Protein AF-A0A366MS11-F1 (afdb_monomer_lite)

pLDDT: mean 76.61, std 17.29, range [34.5, 97.06]

Secondary structure (DSSP, 8-state):
---HHHHHHHHHHHHHHHHHHHHT---S----PPPPS-TTTHHHHHHHSS--TTSSHHHHHHHHHHHHHHHTT------HHHHHHHHHHTHHHHHH-TT-HHHHHHHHHHHHHHHHHHT-TTS-TT-HHHHHHHHHHHHHHHHHHHHHHHHHHHHHHHHHHHHHHHHHHHHHHHHHHHHHHHHHHHHHHHHHHHHHHHHHHHHHHHHHHHHHHHHHHHHHHTTTTTS-HHHHHHHHHHHHHHHHHHHHHHHHHHHHHHHS-----TTHHHHHHHHHHHHHHT-HHHHHHHHHHHHHHHHHHHHHHHHHHHHHHHHHHHHHHHHHHHHHHHHHHHHHHHHS--

Organism: NCBI:txid2011099

Foldseek 3Di:
DDDPVVVLVVLLVLVLVLLVLLLPPDDDDDPDDPQDPPPPPGLVVVLVPDDDLPDCVVSLVVSVVSLCVNFPPDPDADDLVSLLVSVVVCLVVCVVPVRSVSLNSSLSSLVSSLVVVVPDPVADPPRRSNVRSVVVSVSSVVSSVVSVVVVVVVVVVVVVVVVVVVVVVVVVVVVVVVVVVVVVVVVVVVVVVLVVVVVVVVVCVVVCCVVVVVVLVVVLVVCVVPDDPLVSLLVVLVVVLVVVVVVVVVVVVVCCVSPVPDDDDPVVVVVCVVVVVVCVVVDPSVVVNVVSVVVNVVSVVVVVVVVVVVVVVVVVVVVVVVVVVVVVVVVVVVVVVVVVPD

Sequence (342 aa):
MNSPQSNYNELNKKLDEFLTSIANIQEKSISLEPISDNLTKDLRSDISNHVEPTDNIAKYQEAIGKLEEIYKGTNYRHSYSTITKYIISHREKCIFDKDQKILHIIAFNIENIFATIDKQDIYKDEDEFKNKVFKLKDHINLEILRIRDIFDAENKTKAELEETKLELNNLKKESKQLNDNIEKSENQLKNMQKEYITILGIFAAIVFSFVAGLTFSTSVLSNIDKSSIYRLVLIMCLIGLFITNILHYLYSFVREIHFGISNKDKNVCVNIWENTKDKFCNSYIFKFNIFVACIIVSTFLCWVFFENNKNDLRSNTKEINSNNKLELYATEPLNILRSEVK

Structure (mmCIF, N/CA/C/O backbone):
data_AF-A0A366MS11-F1
#
_entry.id   AF-A0A366MS11-F1
#
loop_
_atom_site.group_PDB
_atom_site.id
_a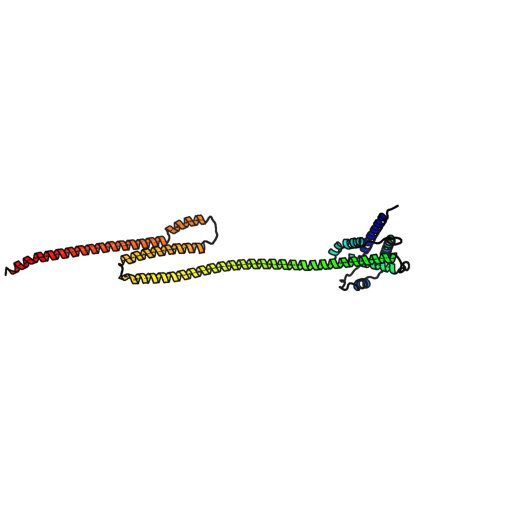tom_site.type_symbol
_atom_site.label_atom_id
_atom_site.label_alt_id
_atom_site.label_comp_id
_atom_site.label_asym_id
_atom_site.label_entity_id
_atom_site.label_seq_id
_atom_site.pdbx_PDB_ins_code
_atom_site.Cartn_x
_atom_site.Cartn_y
_atom_site.Cartn_z
_atom_site.occupancy
_atom_site.B_iso_or_equiv
_atom_site.auth_seq_id
_atom_site.auth_comp_id
_atom_site.auth_asym_id
_atom_site.auth_atom_id
_atom_site.pdbx_PDB_model_num
ATOM 1 N N . MET A 1 1 ? -45.575 22.323 52.630 1.00 37.72 1 MET A N 1
ATOM 2 C CA . MET A 1 1 ? -46.016 21.273 51.686 1.00 37.72 1 MET A CA 1
ATOM 3 C C . MET A 1 1 ? -44.907 21.092 50.664 1.00 37.72 1 MET A C 1
ATOM 5 O O . MET A 1 1 ? -44.753 21.952 49.808 1.00 37.72 1 MET A O 1
ATOM 9 N N . ASN A 1 2 ? -44.080 20.053 50.803 1.00 45.53 2 ASN A N 1
ATOM 10 C CA . ASN A 1 2 ? -43.046 19.758 49.808 1.00 45.53 2 ASN A CA 1
ATOM 11 C C . ASN A 1 2 ? -43.726 19.258 48.529 1.00 45.53 2 ASN A C 1
ATOM 13 O O . ASN A 1 2 ? -44.642 18.439 48.604 1.00 45.53 2 ASN A O 1
ATOM 17 N N . SER A 1 3 ? -43.323 19.784 47.370 1.00 49.28 3 SER A N 1
ATOM 18 C CA . SER A 1 3 ? -43.911 19.367 46.095 1.00 49.28 3 SER A CA 1
ATOM 19 C C . SER A 1 3 ? -43.608 17.877 45.837 1.00 49.28 3 SER A C 1
ATOM 21 O O . SER A 1 3 ? -42.528 17.408 46.212 1.00 49.28 3 SER A O 1
ATOM 23 N N . PRO A 1 4 ? -44.509 17.127 45.174 1.00 60.41 4 PRO A N 1
ATOM 24 C CA . PRO A 1 4 ? -44.299 15.711 44.842 1.00 60.41 4 PRO A CA 1
ATOM 25 C C . PRO A 1 4 ? -42.974 15.438 44.106 1.00 60.41 4 PRO A C 1
ATOM 27 O O . PRO A 1 4 ? -42.370 14.380 44.275 1.00 60.41 4 PRO A O 1
ATOM 30 N N . GLN A 1 5 ? -42.486 16.423 43.343 1.00 60.78 5 GLN A N 1
ATOM 31 C CA . GLN A 1 5 ? -41.231 16.361 42.592 1.00 60.78 5 GLN A CA 1
ATOM 32 C C . GLN A 1 5 ? -39.989 16.357 43.503 1.00 60.78 5 GLN A C 1
ATOM 34 O O . GLN A 1 5 ? -38.989 15.719 43.183 1.00 60.78 5 GLN A O 1
ATOM 39 N N . SER A 1 6 ? -40.050 17.048 44.650 1.00 62.94 6 SER A N 1
ATOM 40 C CA . SER A 1 6 ? -38.946 17.123 45.620 1.00 62.94 6 SER A CA 1
ATOM 41 C C . SER A 1 6 ? -38.668 15.765 46.266 1.00 62.94 6 SER A C 1
ATOM 43 O O . SER A 1 6 ? -37.512 15.404 46.450 1.00 62.94 6 SER A O 1
ATOM 45 N N . ASN A 1 7 ? -39.724 15.003 46.561 1.00 77.56 7 ASN A N 1
ATOM 46 C CA . ASN A 1 7 ? -39.625 13.685 47.192 1.00 77.56 7 ASN A CA 1
ATOM 47 C C . ASN A 1 7 ? -39.053 12.634 46.215 1.00 77.56 7 ASN A C 1
ATOM 49 O O . ASN A 1 7 ? -38.200 11.828 46.570 1.00 77.56 7 ASN A O 1
ATOM 53 N N . TYR A 1 8 ? -39.435 12.701 44.934 1.00 83.38 8 TYR A N 1
ATOM 54 C CA . TYR A 1 8 ? -38.906 11.796 43.903 1.00 83.38 8 TYR A CA 1
ATOM 55 C C . TYR A 1 8 ? -37.401 11.977 43.646 1.00 83.38 8 TYR A C 1
ATOM 57 O O . TYR A 1 8 ? -36.689 10.999 43.425 1.00 83.38 8 TYR A O 1
ATOM 65 N N . ASN A 1 9 ? -36.901 13.215 43.685 1.00 84.88 9 ASN A N 1
ATOM 66 C CA . ASN A 1 9 ? -35.471 13.492 43.524 1.00 84.88 9 ASN A CA 1
ATOM 67 C C . ASN A 1 9 ? -34.640 12.956 44.697 1.00 84.88 9 ASN A C 1
ATOM 69 O O . ASN A 1 9 ? -33.550 12.431 44.482 1.00 84.88 9 ASN A O 1
ATOM 73 N N . GLU A 1 10 ? -35.166 13.049 45.916 1.00 88.69 10 GLU A N 1
ATOM 74 C CA . GLU A 1 10 ? -34.528 12.495 47.110 1.00 88.69 10 GLU A CA 1
ATOM 75 C C . GLU A 1 10 ? -34.451 10.962 47.049 1.00 88.69 10 GLU A C 1
ATOM 77 O O . GLU A 1 10 ? -33.388 10.386 47.270 1.00 88.69 10 GLU A O 1
ATOM 82 N N . LEU A 1 11 ? -35.532 10.300 46.629 1.00 90.75 11 LEU A N 1
ATOM 83 C CA . LEU A 1 11 ? -35.563 8.846 46.435 1.00 90.75 11 LEU A CA 1
ATOM 84 C C . LEU A 1 11 ? -34.627 8.376 45.309 1.00 90.75 11 LEU A C 1
ATOM 86 O O . LEU A 1 11 ? -33.961 7.354 45.454 1.00 90.75 11 LEU A O 1
ATOM 90 N N . ASN A 1 12 ? -34.501 9.142 44.219 1.00 88.44 12 ASN A N 1
ATOM 91 C CA . ASN A 1 12 ? -33.508 8.870 43.171 1.00 88.44 12 ASN A CA 1
ATOM 92 C C . ASN A 1 12 ? -32.069 8.960 43.700 1.00 88.44 12 ASN A C 1
ATOM 94 O O . ASN A 1 12 ? -31.226 8.161 43.299 1.00 88.44 12 ASN A O 1
ATOM 98 N N . LYS A 1 13 ? -31.787 9.915 44.594 1.00 90.25 13 LYS A N 1
ATOM 99 C CA . LYS A 1 13 ? -30.470 10.042 45.226 1.00 90.25 13 LYS A CA 1
ATOM 100 C C . LYS A 1 13 ? -30.177 8.842 46.131 1.00 90.25 13 LYS A C 1
ATOM 102 O O . LYS A 1 13 ? -29.104 8.260 46.024 1.00 90.25 13 LYS A O 1
ATOM 107 N N . LYS A 1 14 ? -31.149 8.416 46.945 1.00 92.25 14 LYS A N 1
ATOM 108 C CA . LYS A 1 14 ? -31.028 7.196 47.763 1.00 92.25 14 LYS A CA 1
ATOM 109 C C . LYS A 1 14 ? -30.802 5.944 46.912 1.00 92.25 14 LYS A C 1
ATOM 111 O O . LYS A 1 14 ? -30.021 5.078 47.294 1.00 92.25 14 LYS A O 1
ATOM 116 N N . LEU A 1 15 ? -31.449 5.854 45.747 1.00 92.25 15 LEU A N 1
ATOM 117 C CA . LEU A 1 15 ? -31.220 4.763 44.799 1.00 92.25 15 LEU A CA 1
ATOM 118 C C . LEU A 1 15 ? -29.781 4.767 44.259 1.00 92.25 15 LEU A C 1
ATOM 120 O O . LEU A 1 15 ? -29.164 3.710 44.191 1.00 92.25 15 LEU A O 1
ATOM 124 N N . ASP A 1 16 ? -29.233 5.928 43.908 1.00 89.88 16 ASP A N 1
ATOM 125 C CA . ASP A 1 16 ? -27.843 6.055 43.443 1.00 89.88 16 ASP A CA 1
ATOM 126 C C . ASP A 1 16 ? -26.822 5.689 44.539 1.00 89.88 16 ASP A C 1
ATOM 128 O O . ASP A 1 16 ? -25.850 4.966 44.297 1.00 89.88 16 ASP A O 1
ATOM 132 N N . GLU A 1 17 ? -27.087 6.103 45.781 1.00 91.06 17 GLU A N 1
ATOM 133 C CA . GLU A 1 17 ? -26.308 5.712 46.962 1.00 91.06 17 GLU A CA 1
ATOM 134 C C . GLU A 1 17 ? -26.377 4.195 47.209 1.00 91.06 17 GLU A C 1
ATOM 136 O O . GLU A 1 17 ? -25.353 3.562 47.487 1.00 91.06 17 GLU A O 1
ATOM 141 N N . PHE A 1 18 ? -27.558 3.587 47.052 1.00 93.62 18 PHE A N 1
ATOM 142 C CA . PHE A 1 18 ? -27.731 2.135 47.116 1.00 93.62 18 PHE A CA 1
ATOM 143 C C . PHE A 1 18 ? -26.911 1.426 46.030 1.00 93.62 18 PHE A C 1
ATOM 145 O O . PHE A 1 18 ? -26.125 0.534 46.357 1.00 93.62 18 PHE A O 1
ATOM 152 N N . LEU A 1 19 ? -27.034 1.847 44.767 1.00 91.06 19 LEU A N 1
ATOM 153 C CA . LEU A 1 19 ? -26.297 1.266 43.638 1.00 91.06 19 LEU A CA 1
ATOM 154 C C . LEU A 1 19 ? -24.779 1.348 43.865 1.00 91.06 19 LEU A C 1
ATOM 156 O O . LEU A 1 19 ? -24.059 0.363 43.706 1.00 91.06 19 LEU A O 1
ATOM 160 N N . THR A 1 20 ? -24.306 2.494 44.353 1.00 89.44 20 THR A N 1
ATOM 161 C CA . THR A 1 20 ? -22.904 2.696 44.740 1.00 89.44 20 THR A CA 1
ATOM 162 C C . THR A 1 20 ? -22.476 1.782 45.881 1.00 89.44 20 THR A C 1
ATOM 164 O O . THR A 1 20 ? -21.356 1.270 45.871 1.00 89.44 20 THR A O 1
ATOM 167 N N . SER A 1 21 ? -23.345 1.538 46.860 1.00 89.00 21 SER A N 1
ATOM 168 C CA . SER A 1 21 ? -23.020 0.638 47.965 1.00 89.00 21 SER A CA 1
ATOM 169 C C . SER A 1 21 ? -22.844 -0.804 47.491 1.00 89.00 21 SER A C 1
ATOM 171 O O . SER A 1 21 ? -21.833 -1.417 47.827 1.00 89.00 21 SER A O 1
ATOM 173 N N . ILE A 1 22 ? -23.740 -1.317 46.641 1.00 88.06 22 ILE A N 1
ATOM 174 C CA . ILE A 1 22 ? -23.665 -2.705 46.161 1.00 88.06 22 ILE A CA 1
ATOM 175 C C . ILE A 1 22 ? -22.497 -2.936 45.197 1.00 88.06 22 ILE A C 1
ATOM 177 O O . ILE A 1 22 ? -21.946 -4.031 45.173 1.00 88.06 22 ILE A O 1
ATOM 181 N N . ALA A 1 23 ? -22.059 -1.915 44.455 1.00 86.00 23 ALA A N 1
ATOM 182 C CA . ALA A 1 23 ? -20.861 -2.005 43.619 1.00 86.00 23 ALA A CA 1
ATOM 183 C C . ALA A 1 23 ? -19.557 -2.094 44.436 1.00 86.00 23 ALA A C 1
ATOM 185 O O . ALA A 1 23 ? -18.545 -2.575 43.933 1.00 86.00 23 ALA A O 1
ATOM 186 N N . ASN A 1 24 ? -19.576 -1.638 45.693 1.00 83.94 24 ASN A N 1
ATOM 187 C CA . ASN A 1 24 ? -18.411 -1.611 46.582 1.00 83.94 24 ASN A CA 1
ATOM 188 C C . ASN A 1 24 ? -18.376 -2.767 47.592 1.00 83.94 24 ASN A C 1
ATOM 190 O O . ASN A 1 24 ? -17.411 -2.882 48.353 1.00 83.94 24 ASN A O 1
ATOM 194 N N . ILE A 1 25 ? -19.395 -3.630 47.626 1.00 82.44 25 ILE A N 1
ATOM 195 C CA . ILE A 1 25 ? -19.352 -4.860 48.423 1.00 82.44 25 ILE A CA 1
ATOM 196 C C . ILE A 1 25 ? -18.356 -5.809 47.736 1.00 82.44 25 ILE A C 1
ATOM 198 O O . ILE A 1 25 ? -18.708 -6.567 46.837 1.00 82.44 25 ILE A O 1
ATOM 202 N N . GLN A 1 26 ? -17.083 -5.691 48.127 1.00 67.94 26 GLN A N 1
ATOM 203 C CA . GLN A 1 26 ? -15.993 -6.548 47.663 1.00 67.94 26 GLN A CA 1
ATOM 204 C C . GLN A 1 26 ? -16.094 -7.953 48.264 1.00 67.94 26 GLN A C 1
ATOM 206 O O . GLN A 1 26 ? -16.347 -8.113 49.463 1.00 67.94 26 GLN A O 1
ATOM 211 N N . GLU A 1 27 ? -15.792 -8.949 47.436 1.00 58.34 27 GLU A N 1
ATOM 212 C CA . GLU A 1 27 ? -15.456 -10.306 47.857 1.00 58.34 27 GLU A CA 1
ATOM 213 C C . GLU A 1 27 ? -13.945 -10.511 47.952 1.00 58.34 27 GLU A C 1
ATOM 215 O O . GLU A 1 27 ? -13.150 -9.923 47.213 1.00 58.34 27 GLU A O 1
ATOM 220 N N . LYS A 1 28 ? -13.551 -11.403 48.862 1.00 45.62 28 LYS A N 1
ATOM 221 C CA . LYS A 1 28 ? -12.210 -11.975 48.898 1.00 45.62 28 LYS A CA 1
ATOM 222 C C . LYS A 1 28 ? -12.227 -13.175 47.941 1.00 45.62 28 LYS A C 1
ATOM 224 O O . LYS A 1 28 ? -12.960 -14.121 48.181 1.00 45.62 28 LYS A O 1
ATOM 229 N N . SER A 1 29 ? -11.434 -13.077 46.870 1.00 39.97 29 SER A N 1
ATOM 230 C CA . SER A 1 29 ? -11.230 -14.039 45.766 1.00 39.97 29 SER A CA 1
ATOM 231 C C . SER A 1 29 ? -12.428 -14.336 44.854 1.00 39.97 29 SER A C 1
ATOM 233 O O . SER A 1 29 ? -13.165 -15.284 45.084 1.00 39.97 29 SER A O 1
ATOM 235 N N . ILE A 1 30 ? -12.510 -13.613 43.733 1.00 46.03 30 ILE A N 1
ATOM 236 C CA . ILE A 1 30 ? -13.193 -14.092 42.525 1.00 46.03 30 ILE A CA 1
ATOM 237 C C . ILE A 1 30 ? -12.117 -14.743 41.642 1.00 46.03 30 ILE A C 1
ATOM 239 O O . ILE A 1 30 ? -11.263 -14.042 41.094 1.00 46.03 30 ILE A O 1
ATOM 243 N N . SER A 1 31 ? -12.104 -16.074 41.538 1.00 36.75 31 SER A N 1
ATOM 244 C CA . SER A 1 31 ? -11.400 -16.768 40.453 1.00 36.75 31 SER A CA 1
ATOM 245 C C . SER A 1 31 ? -12.322 -16.776 39.239 1.00 36.75 31 SER A C 1
ATOM 247 O O . SER A 1 31 ? -13.343 -17.454 39.246 1.00 36.75 31 SER A O 1
ATOM 249 N N . LEU A 1 32 ? -11.999 -15.960 38.240 1.00 42.06 32 LEU A N 1
ATOM 250 C CA . LEU A 1 32 ? -12.827 -15.760 37.054 1.00 42.06 32 LEU A CA 1
ATOM 251 C C . LEU A 1 32 ? -12.466 -16.812 36.005 1.00 42.06 32 LEU A C 1
ATOM 253 O O . LEU A 1 32 ? -11.404 -16.719 35.390 1.00 42.06 32 LEU A O 1
ATOM 257 N N . GLU A 1 33 ? -13.337 -17.797 35.799 1.00 34.50 33 GLU A N 1
ATOM 258 C CA . GLU A 1 33 ? -13.396 -18.492 34.512 1.00 34.50 33 GLU A CA 1
ATOM 259 C C . GLU A 1 33 ? -14.322 -17.720 33.555 1.00 34.50 33 GLU A C 1
ATOM 261 O O . GLU A 1 33 ? -15.286 -17.088 34.000 1.00 34.50 33 GLU A O 1
ATOM 266 N N . PRO A 1 34 ? -14.016 -17.715 32.246 1.00 34.88 34 PRO A N 1
ATOM 267 C CA . PRO A 1 34 ? -14.836 -17.047 31.245 1.00 34.88 34 PRO A CA 1
ATOM 268 C C . PRO A 1 34 ? -16.210 -17.722 31.154 1.00 34.88 34 PRO A C 1
ATOM 270 O O . PRO A 1 34 ? -16.302 -18.923 30.908 1.00 34.88 34 PRO A O 1
ATOM 273 N N . ILE A 1 35 ? -17.270 -16.936 31.347 1.00 42.28 35 ILE A N 1
ATOM 274 C CA . ILE A 1 35 ? -18.661 -17.399 31.261 1.00 42.28 35 ILE A CA 1
ATOM 275 C C . ILE A 1 35 ? -18.959 -17.858 29.833 1.00 42.28 35 ILE A C 1
ATOM 277 O O . ILE A 1 35 ? -18.685 -17.133 28.876 1.00 42.28 35 ILE A O 1
ATOM 281 N N . SER A 1 36 ? -19.501 -19.071 29.703 1.00 36.25 36 SER A N 1
ATOM 282 C CA . SER A 1 36 ? -19.785 -19.710 28.418 1.00 36.25 36 SER A CA 1
ATOM 283 C C . SER A 1 36 ? -20.975 -19.065 27.693 1.00 36.25 36 SER A C 1
ATOM 285 O O . SER A 1 36 ? -21.877 -18.505 28.315 1.00 36.25 36 SER A O 1
ATOM 287 N N . ASP A 1 37 ? -20.995 -19.185 26.362 1.00 37.56 37 ASP A N 1
ATOM 288 C CA . ASP A 1 37 ? -21.923 -18.540 25.413 1.00 37.56 37 ASP A CA 1
ATOM 289 C C . ASP A 1 37 ? -23.437 -18.856 25.604 1.00 37.56 37 ASP A C 1
ATOM 291 O O . ASP A 1 37 ? -24.267 -18.432 24.796 1.00 37.56 37 ASP A O 1
ATOM 295 N N . ASN A 1 38 ? -23.858 -19.580 26.653 1.00 36.06 38 ASN A N 1
ATOM 296 C CA . ASN A 1 38 ? -25.253 -19.999 26.874 1.00 36.06 38 ASN A CA 1
ATOM 297 C C . ASN A 1 38 ? -25.966 -19.221 28.005 1.00 36.06 38 ASN A C 1
ATOM 299 O O . ASN A 1 38 ? -26.234 -19.684 29.117 1.00 36.06 38 ASN A O 1
ATOM 303 N N . LEU A 1 39 ? -26.388 -18.024 27.607 1.00 50.69 39 LEU A N 1
ATOM 304 C CA . LEU A 1 39 ? -26.828 -16.839 28.354 1.00 50.69 39 LEU A CA 1
ATOM 305 C C . LEU A 1 39 ? -27.988 -16.933 29.377 1.00 50.69 39 LEU A C 1
ATOM 307 O O . LEU A 1 39 ? -28.271 -15.943 30.043 1.00 50.69 39 LEU A O 1
ATOM 311 N N . THR A 1 40 ? -28.705 -18.050 29.534 1.00 37.69 40 THR A N 1
ATOM 312 C CA . THR A 1 40 ? -29.888 -18.102 30.443 1.00 37.69 40 THR A CA 1
ATOM 313 C C . THR A 1 40 ? -29.828 -19.173 31.524 1.00 37.69 40 THR A C 1
ATOM 315 O O . THR A 1 40 ? -30.567 -19.087 32.506 1.00 37.69 40 THR A O 1
ATOM 318 N N . LYS A 1 41 ? -28.928 -20.151 31.395 1.00 39.94 41 LYS A N 1
ATOM 319 C CA . LYS A 1 41 ? -28.661 -21.142 32.449 1.00 39.94 41 LYS A CA 1
ATOM 320 C C . LYS A 1 41 ? -27.442 -20.767 33.295 1.00 39.94 41 LYS A C 1
ATOM 322 O O . LYS A 1 41 ? -27.463 -21.035 34.496 1.00 39.94 41 LYS A O 1
ATOM 327 N N . ASP A 1 42 ? -26.470 -20.075 32.696 1.00 44.81 42 ASP A N 1
ATOM 328 C CA . ASP A 1 42 ? -25.138 -19.913 33.287 1.00 44.81 42 ASP A CA 1
ATOM 329 C C . ASP A 1 42 ? -25.021 -18.799 34.325 1.00 44.81 42 ASP A C 1
ATOM 331 O O . ASP A 1 42 ? -24.334 -18.985 35.319 1.00 44.81 42 ASP A O 1
ATOM 335 N N . LEU A 1 43 ? -25.796 -17.709 34.248 1.00 47.31 43 LEU A N 1
ATOM 336 C CA . LEU A 1 43 ? -25.758 -16.703 35.323 1.00 47.31 43 LEU A CA 1
ATOM 337 C C . LEU A 1 43 ? -26.137 -17.304 36.686 1.00 47.31 43 LEU A C 1
ATOM 339 O O . LEU A 1 43 ? -25.627 -16.876 37.710 1.00 47.31 43 LEU A O 1
ATOM 343 N N . ARG A 1 44 ? -27.013 -18.316 36.711 1.00 40.06 44 ARG A N 1
ATOM 344 C CA . ARG A 1 44 ? -27.420 -18.986 37.951 1.00 40.06 44 ARG A CA 1
ATOM 345 C C . ARG A 1 44 ? -26.446 -20.096 38.363 1.00 40.06 44 ARG A C 1
ATOM 347 O O . ARG A 1 44 ? -26.313 -20.317 39.562 1.00 40.06 44 ARG A O 1
ATOM 354 N N . SER A 1 45 ? -25.778 -20.786 37.429 1.00 41.59 45 SER A N 1
ATOM 355 C CA . SER A 1 45 ? -24.783 -21.825 37.762 1.00 41.59 45 SER A CA 1
ATOM 356 C C . SER A 1 45 ? -23.410 -21.256 38.106 1.00 41.59 45 SER A C 1
ATOM 358 O O . SER A 1 45 ? -22.782 -21.755 39.035 1.00 41.59 45 SER A O 1
ATOM 360 N N . ASP A 1 46 ? -22.985 -20.183 37.444 1.00 44.31 46 ASP A N 1
ATOM 361 C CA . ASP A 1 46 ? -21.710 -19.508 37.712 1.00 44.31 46 ASP A CA 1
ATOM 362 C C . ASP A 1 46 ? -21.741 -18.808 39.074 1.00 44.31 46 ASP A C 1
ATOM 364 O O . ASP A 1 46 ? -20.753 -18.810 39.803 1.00 44.31 46 ASP A O 1
ATOM 368 N N . ILE A 1 47 ? -22.914 -18.294 39.468 1.00 47.84 47 ILE A N 1
ATOM 369 C CA . ILE A 1 47 ? -23.167 -17.740 40.807 1.00 47.84 47 ILE A CA 1
ATOM 370 C C . ILE A 1 47 ? -23.319 -18.850 41.862 1.00 47.84 47 ILE A C 1
ATOM 372 O O . ILE A 1 47 ? -22.943 -18.655 43.012 1.00 47.84 47 ILE A O 1
ATOM 376 N N . SER A 1 48 ? -23.868 -20.020 41.509 1.00 41.62 48 SER A N 1
ATOM 377 C CA . SER A 1 48 ? -24.147 -21.092 42.481 1.00 41.62 48 SER A CA 1
ATOM 378 C C . SER A 1 48 ? -22.931 -21.956 42.832 1.00 41.62 48 SER A C 1
ATOM 380 O O . SER A 1 48 ? -22.975 -22.643 43.853 1.00 41.62 48 SER A O 1
ATOM 382 N N . ASN A 1 49 ? -21.881 -21.966 42.005 1.00 42.28 49 ASN A N 1
ATOM 383 C CA . ASN A 1 49 ? -20.710 -22.831 42.201 1.00 42.28 49 ASN A CA 1
ATOM 384 C C . ASN A 1 49 ? -19.556 -22.154 42.954 1.00 42.28 49 ASN A C 1
ATOM 386 O O . ASN A 1 49 ? -18.624 -22.840 43.381 1.00 42.28 49 ASN A O 1
ATOM 390 N N . HIS A 1 50 ? -19.613 -20.837 43.158 1.00 47.72 50 HIS A N 1
ATOM 391 C CA . HIS A 1 50 ? -18.543 -20.096 43.806 1.00 47.72 50 HIS A CA 1
ATOM 392 C C . HIS A 1 50 ? -19.084 -19.171 44.895 1.00 47.72 50 HIS A C 1
ATOM 394 O O . HIS A 1 50 ? -19.853 -18.257 44.629 1.00 47.72 50 HIS A O 1
ATOM 400 N N . VAL A 1 51 ? -18.567 -19.413 46.104 1.00 46.28 51 VAL A N 1
ATOM 401 C CA . VAL A 1 51 ? -18.684 -18.629 47.341 1.00 46.28 51 VAL A CA 1
ATOM 402 C C . VAL A 1 51 ? -19.800 -19.081 48.293 1.00 46.28 51 VAL A C 1
ATOM 404 O O . VAL A 1 51 ? -20.995 -19.006 48.016 1.00 46.28 51 VAL A O 1
ATOM 407 N N . GLU A 1 52 ? -19.378 -19.560 49.469 1.00 41.56 52 GLU A N 1
ATOM 408 C CA . GLU A 1 52 ? -20.273 -19.783 50.603 1.00 41.56 52 GLU A CA 1
ATOM 409 C C . GLU A 1 52 ? -20.868 -18.444 51.089 1.00 41.56 52 GLU A C 1
ATOM 411 O O . GLU A 1 52 ? -20.146 -17.449 51.168 1.00 41.56 52 GLU A O 1
ATOM 416 N N . PRO A 1 53 ? -22.154 -18.384 51.485 1.00 47.41 53 PRO A N 1
ATOM 417 C CA . PRO A 1 53 ? -22.920 -17.132 51.608 1.00 47.41 53 PRO A CA 1
ATOM 418 C C . PRO A 1 53 ? -22.548 -16.221 52.796 1.00 47.41 53 PRO A C 1
ATOM 420 O O . PRO A 1 53 ? -23.291 -15.293 53.123 1.00 47.41 53 PRO A O 1
ATOM 423 N N . THR A 1 54 ? -21.476 -16.513 53.527 1.00 50.88 54 THR A N 1
ATOM 424 C CA . THR A 1 54 ? -21.463 -16.270 54.976 1.00 50.88 54 THR A CA 1
ATOM 425 C C . THR A 1 54 ? -20.780 -14.967 55.411 1.00 50.88 54 THR A C 1
ATOM 427 O O . THR A 1 54 ? -21.127 -14.440 56.467 1.00 50.88 54 THR A O 1
ATOM 430 N N . ASP A 1 55 ? -19.903 -14.366 54.598 1.00 59.22 55 ASP A N 1
ATOM 431 C CA . ASP A 1 55 ? -19.064 -13.237 55.051 1.00 59.22 55 ASP A CA 1
ATOM 432 C C . ASP A 1 55 ? -19.683 -11.832 54.859 1.00 59.22 55 ASP A C 1
ATOM 434 O O . ASP A 1 55 ? -19.267 -10.877 55.518 1.00 59.22 55 ASP A O 1
ATOM 438 N N . ASN A 1 56 ? -20.704 -11.667 54.005 1.00 71.31 56 ASN A N 1
ATOM 439 C CA . ASN A 1 56 ? -21.276 -10.348 53.660 1.00 71.31 56 ASN A CA 1
ATOM 440 C C . ASN A 1 56 ? -22.718 -10.109 54.158 1.00 71.31 56 ASN A C 1
ATOM 442 O O . ASN A 1 56 ? -23.308 -9.073 53.845 1.00 71.31 56 ASN A O 1
ATOM 446 N N . ILE A 1 57 ? -23.276 -11.002 54.985 1.00 77.56 57 ILE A N 1
ATOM 447 C CA . ILE A 1 57 ? -24.678 -10.942 55.452 1.00 77.56 57 ILE A CA 1
ATOM 448 C C . ILE A 1 57 ? -25.029 -9.582 56.078 1.00 77.56 57 ILE A C 1
ATOM 450 O O . ILE A 1 57 ? -26.071 -9.010 55.760 1.00 77.56 57 ILE A O 1
ATOM 454 N N . ALA A 1 58 ? -24.149 -9.021 56.914 1.00 83.94 58 ALA A N 1
ATOM 455 C CA . ALA A 1 58 ? -24.376 -7.720 57.550 1.00 83.94 58 ALA A CA 1
ATOM 456 C C . ALA A 1 58 ? -24.492 -6.572 56.528 1.00 83.94 58 ALA A C 1
ATOM 458 O O . ALA A 1 58 ? -25.343 -5.696 56.670 1.00 83.94 58 ALA A O 1
ATOM 459 N N . LYS A 1 59 ? -23.686 -6.602 55.458 1.00 87.56 59 LYS A N 1
ATOM 460 C CA . LYS A 1 59 ? -23.745 -5.604 54.378 1.00 87.56 59 LYS A CA 1
ATOM 461 C C . LYS A 1 59 ? -25.013 -5.762 53.545 1.00 87.56 59 LYS A C 1
ATOM 463 O O . LYS A 1 59 ? -25.599 -4.764 53.133 1.00 87.56 59 LYS A O 1
ATOM 468 N N . TYR A 1 60 ? -25.463 -6.997 53.321 1.00 89.06 60 TYR A N 1
ATOM 469 C CA . TYR A 1 60 ? -26.738 -7.247 52.650 1.00 89.06 60 TYR A CA 1
ATOM 470 C C . TYR A 1 60 ? -27.918 -6.761 53.490 1.00 89.06 60 TYR A C 1
ATOM 472 O O . TYR A 1 60 ? -28.816 -6.133 52.942 1.00 89.06 60 TYR A O 1
ATOM 480 N N . GLN A 1 61 ? -27.892 -6.942 54.812 1.00 87.69 61 GLN A N 1
ATOM 481 C CA . GLN A 1 61 ? -28.910 -6.379 55.707 1.00 87.69 61 GLN A CA 1
ATOM 482 C C . GLN A 1 61 ? -28.922 -4.844 55.690 1.00 87.69 61 GLN A C 1
ATOM 484 O O . GLN A 1 61 ? -29.994 -4.247 55.605 1.00 87.69 61 GLN A O 1
ATOM 489 N N . GLU A 1 62 ? -27.754 -4.195 55.694 1.00 90.12 62 GLU A N 1
ATOM 490 C CA . GLU A 1 62 ? -27.662 -2.736 55.534 1.00 90.12 62 GLU A CA 1
ATOM 491 C C . GLU A 1 62 ? -28.252 -2.278 54.187 1.00 90.12 62 GLU A C 1
ATOM 493 O O . GLU A 1 62 ? -29.015 -1.311 54.120 1.00 90.12 62 GLU A O 1
ATOM 498 N N . ALA A 1 63 ? -27.939 -2.997 53.107 1.00 91.25 63 ALA A N 1
ATOM 499 C CA . ALA A 1 63 ? -28.460 -2.715 51.775 1.00 91.25 63 ALA A CA 1
ATOM 500 C C . ALA A 1 63 ? -29.987 -2.913 51.690 1.00 91.25 63 ALA A C 1
ATOM 502 O O . ALA A 1 63 ? -30.670 -2.115 51.047 1.00 91.25 63 ALA A O 1
ATOM 503 N N . ILE A 1 64 ? -30.536 -3.921 52.379 1.00 92.31 64 ILE A N 1
ATOM 504 C CA . ILE A 1 64 ? -31.986 -4.123 52.519 1.00 92.31 64 ILE A CA 1
ATOM 505 C C . ILE A 1 64 ? -32.619 -2.937 53.250 1.00 92.31 64 ILE A C 1
ATOM 507 O O . ILE A 1 64 ? -33.616 -2.409 52.767 1.00 92.31 64 ILE A O 1
ATOM 511 N N . GLY A 1 65 ? -32.010 -2.452 54.338 1.00 91.38 65 GLY A N 1
ATOM 512 C CA . GLY A 1 65 ? -32.482 -1.256 55.045 1.00 91.38 65 GLY A CA 1
ATOM 513 C C . GLY A 1 65 ? -32.588 -0.032 54.128 1.00 91.38 65 GLY A C 1
ATOM 514 O O . GLY A 1 65 ? -33.609 0.655 54.119 1.00 91.38 65 GLY A O 1
ATOM 515 N N . LYS A 1 66 ? -31.589 0.186 53.261 1.00 93.12 66 LYS A N 1
ATOM 516 C CA . LYS A 1 66 ? -31.626 1.256 52.244 1.00 93.12 66 LYS A CA 1
ATOM 517 C C . LYS A 1 66 ? -32.762 1.064 51.237 1.00 93.12 66 LYS A C 1
ATOM 519 O O . LYS A 1 66 ? -33.411 2.035 50.857 1.00 93.12 66 LYS A O 1
ATOM 524 N N . LEU A 1 67 ? -33.031 -0.171 50.810 1.00 93.62 67 LEU A N 1
ATOM 525 C CA . LEU A 1 67 ? -34.159 -0.468 49.923 1.00 93.62 67 LEU A CA 1
ATOM 526 C C . LEU A 1 67 ? -35.502 -0.221 50.614 1.00 93.62 67 LEU A C 1
ATOM 528 O O . LEU A 1 67 ? -36.423 0.289 49.971 1.00 93.62 67 LEU A O 1
ATOM 532 N N . GLU A 1 68 ? -35.631 -0.565 51.898 1.00 91.75 68 GLU A N 1
ATOM 533 C CA . GLU A 1 68 ? -36.848 -0.308 52.673 1.00 91.75 68 GLU A CA 1
ATOM 534 C C . GLU A 1 68 ? -37.154 1.191 52.721 1.00 91.75 68 GLU A C 1
ATOM 536 O O . GLU A 1 68 ? -38.287 1.585 52.452 1.00 91.75 68 GLU A O 1
ATOM 541 N N . GLU A 1 69 ? -36.145 2.038 52.942 1.00 92.06 69 GLU A N 1
ATOM 542 C CA . GLU A 1 69 ? -36.310 3.498 52.901 1.00 92.06 69 GLU A CA 1
ATOM 543 C C . GLU A 1 69 ? -36.770 4.037 51.537 1.00 92.06 69 GLU A C 1
ATOM 545 O O . GLU A 1 69 ? -37.372 5.111 51.471 1.00 92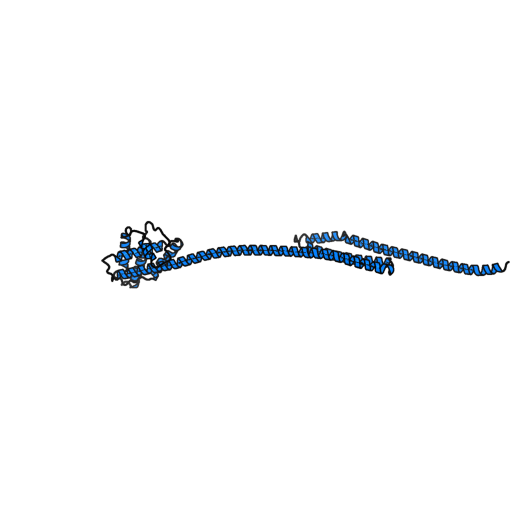.06 69 GLU A O 1
ATOM 550 N N . ILE A 1 70 ? -36.463 3.327 50.448 1.00 92.00 70 ILE A N 1
ATOM 551 C CA . ILE A 1 70 ? -36.817 3.735 49.084 1.00 92.00 70 ILE A CA 1
ATOM 552 C C . ILE A 1 70 ? -38.234 3.274 48.725 1.00 92.00 70 ILE A C 1
ATOM 554 O O . ILE A 1 70 ? -39.004 4.036 48.135 1.00 92.00 70 ILE A O 1
ATOM 558 N N . TYR A 1 71 ? -38.587 2.029 49.052 1.00 91.88 71 TYR A N 1
ATOM 559 C CA . TYR A 1 71 ? -39.764 1.353 48.493 1.00 91.88 71 TYR A CA 1
ATOM 560 C C . TYR A 1 71 ? -40.898 1.091 49.493 1.00 91.88 71 TYR A C 1
ATOM 562 O O . TYR A 1 71 ? -42.053 0.962 49.071 1.00 91.88 71 TYR A O 1
ATOM 570 N N . LYS A 1 72 ? -40.611 0.985 50.797 1.00 88.62 72 LYS A N 1
ATOM 571 C CA . LYS A 1 72 ? -41.607 0.602 51.810 1.00 88.62 72 LYS A CA 1
ATOM 572 C C . LYS A 1 72 ? -42.511 1.790 52.133 1.00 88.62 72 LYS A C 1
ATOM 574 O O . LYS A 1 72 ? -42.049 2.843 52.557 1.00 88.62 72 LYS A O 1
ATOM 579 N N . GLY A 1 73 ? -43.815 1.632 51.904 1.00 84.25 73 GLY A N 1
ATOM 580 C CA . GLY A 1 73 ? -44.798 2.703 52.114 1.00 84.25 73 GLY A CA 1
ATOM 581 C C . GLY A 1 73 ? -44.709 3.863 51.111 1.00 84.25 73 GLY A C 1
ATOM 582 O O . GLY A 1 73 ? -45.337 4.898 51.330 1.00 84.25 73 GLY A O 1
ATOM 583 N N . THR A 1 74 ? -43.954 3.715 50.015 1.00 85.62 74 THR A N 1
ATOM 584 C CA . THR A 1 74 ? -43.823 4.737 48.963 1.00 85.62 74 THR A CA 1
ATOM 585 C C . THR A 1 74 ? -44.455 4.262 47.651 1.00 85.62 74 THR A C 1
ATOM 587 O O . THR A 1 74 ? -44.335 3.101 47.274 1.00 85.62 74 THR A O 1
ATOM 590 N N . ASN A 1 75 ? -45.051 5.170 46.871 1.00 86.19 75 ASN A N 1
ATOM 591 C CA . ASN A 1 75 ? -45.485 4.892 45.487 1.00 86.19 75 ASN A CA 1
ATOM 592 C C . ASN A 1 75 ? -44.350 5.119 44.470 1.00 86.19 75 ASN A C 1
ATOM 594 O O . ASN A 1 75 ? -44.584 5.479 43.312 1.00 86.19 75 ASN A O 1
ATOM 598 N N . TYR A 1 76 ? -43.101 4.994 44.919 1.00 89.38 76 TYR A N 1
ATOM 599 C CA . TYR A 1 76 ? -41.938 5.241 44.088 1.00 89.38 76 TYR A CA 1
ATOM 600 C C . TYR A 1 76 ? -41.741 4.109 43.084 1.00 89.38 76 TYR A C 1
ATOM 602 O O . TYR A 1 76 ? -41.747 2.926 43.429 1.00 89.38 76 TYR A O 1
ATOM 610 N N . ARG A 1 77 ? -41.546 4.497 41.825 1.00 87.44 77 ARG A N 1
ATOM 611 C CA . ARG A 1 77 ? -41.120 3.612 40.747 1.00 87.44 77 ARG A CA 1
ATOM 612 C C . ARG A 1 77 ? -39.756 4.087 40.275 1.00 87.44 77 ARG A C 1
ATOM 614 O O . ARG A 1 77 ? -39.644 5.190 39.740 1.00 87.44 77 ARG A O 1
ATOM 621 N N . HIS A 1 78 ? -38.739 3.247 40.438 1.00 91.69 78 HIS A N 1
ATOM 622 C CA . HIS A 1 78 ? -37.411 3.543 39.917 1.00 91.69 78 HIS A CA 1
ATOM 623 C C . HIS A 1 78 ? -37.448 3.712 38.398 1.00 91.69 78 HIS A C 1
ATOM 625 O O . HIS A 1 78 ? -38.130 2.978 37.676 1.00 91.69 78 HIS A O 1
ATOM 631 N N . SER A 1 79 ? -36.697 4.692 37.906 1.00 89.25 79 SER A N 1
ATOM 632 C CA . SER A 1 79 ? -36.550 4.904 36.472 1.00 89.25 79 SER A CA 1
ATOM 633 C C . SER A 1 79 ? -35.496 3.961 35.903 1.00 89.25 79 SER A C 1
ATOM 635 O O . SER A 1 79 ? -34.366 3.922 36.392 1.00 89.25 79 SER A O 1
ATOM 637 N N . TYR A 1 80 ? -35.831 3.280 34.806 1.00 88.12 80 TYR A N 1
ATOM 638 C CA . TYR A 1 80 ? -34.865 2.519 34.007 1.00 88.12 80 TYR A CA 1
ATOM 639 C C . TYR A 1 80 ? -33.675 3.392 33.613 1.00 88.12 80 TYR A C 1
ATOM 641 O O . TYR A 1 80 ? -32.536 2.972 33.743 1.00 88.12 80 TYR A O 1
ATOM 649 N N . SER A 1 81 ? -33.924 4.651 33.233 1.00 88.00 81 SER A N 1
ATOM 650 C CA . SER A 1 81 ? -32.856 5.562 32.819 1.00 88.00 81 SER A CA 1
ATOM 651 C C . SER A 1 81 ? -31.860 5.881 33.934 1.00 88.00 81 SER A C 1
ATOM 653 O O . SER A 1 81 ? -30.707 6.164 33.628 1.00 88.00 81 SER A O 1
ATOM 655 N N . THR A 1 82 ? -32.264 5.828 35.207 1.00 88.50 82 THR A N 1
ATOM 656 C CA . THR A 1 82 ? -31.345 6.013 36.341 1.00 88.50 82 THR A CA 1
ATOM 657 C C . THR A 1 82 ? -30.417 4.809 36.470 1.00 88.50 82 THR A C 1
ATOM 659 O O . THR A 1 82 ? -29.206 4.984 36.559 1.00 88.50 82 THR A O 1
ATOM 662 N N . ILE A 1 83 ? -30.974 3.598 36.386 1.00 90.19 83 ILE A N 1
ATOM 663 C CA . ILE A 1 83 ? -30.208 2.346 36.440 1.00 90.19 83 ILE A CA 1
ATOM 664 C C . ILE A 1 83 ? -29.252 2.270 35.250 1.00 90.19 83 ILE A C 1
ATOM 666 O O . ILE A 1 83 ? -28.050 2.137 35.443 1.00 90.19 83 ILE A O 1
ATOM 670 N N . THR A 1 84 ? -29.759 2.464 34.030 1.00 90.00 84 THR A N 1
ATOM 671 C CA . THR A 1 84 ? -28.951 2.504 32.806 1.00 90.00 84 THR A CA 1
ATOM 672 C C . THR A 1 84 ? -27.796 3.496 32.926 1.00 90.00 84 THR A C 1
ATOM 674 O O . THR A 1 84 ? -26.655 3.140 32.653 1.00 90.00 84 THR A O 1
ATOM 677 N N . LYS A 1 85 ? -28.048 4.735 33.378 1.00 89.81 85 LYS A N 1
ATOM 678 C CA . LYS A 1 85 ? -26.985 5.739 33.570 1.00 89.81 85 LYS A CA 1
ATOM 679 C C . LYS A 1 85 ? -25.916 5.264 34.550 1.00 89.81 85 LYS A C 1
ATOM 681 O O . LYS A 1 85 ? -24.735 5.480 34.291 1.00 89.81 85 LYS A O 1
ATOM 686 N N . TYR A 1 86 ? -26.323 4.629 35.645 1.00 89.50 86 TYR A N 1
ATOM 687 C CA . TYR A 1 86 ? -25.398 4.105 36.642 1.00 89.50 86 TYR A CA 1
ATOM 688 C C . TYR A 1 86 ? -24.553 2.945 36.097 1.00 89.50 86 TYR A C 1
ATOM 690 O O . TYR A 1 86 ? -23.336 2.948 36.258 1.00 89.50 86 TYR A O 1
ATOM 698 N N . ILE A 1 87 ? -25.151 1.967 35.411 1.00 88.50 87 ILE A N 1
ATOM 699 C CA . ILE A 1 87 ? -24.373 0.843 34.865 1.00 88.50 87 ILE A CA 1
ATOM 700 C C . ILE A 1 87 ? -23.454 1.333 33.729 1.00 88.50 87 ILE A C 1
ATOM 702 O O . ILE A 1 87 ? -22.276 0.981 33.691 1.00 88.50 87 ILE A O 1
ATOM 706 N N . ILE A 1 88 ? -23.931 2.238 32.863 1.00 86.38 88 ILE A N 1
ATOM 707 C CA . ILE A 1 88 ? -23.110 2.847 31.802 1.00 86.38 88 ILE A CA 1
ATOM 708 C C . ILE A 1 88 ? -21.955 3.676 32.378 1.00 86.38 88 ILE A C 1
ATOM 710 O O . ILE A 1 88 ? -20.877 3.676 31.790 1.00 86.38 88 ILE A O 1
ATOM 714 N N . SER A 1 89 ? -22.112 4.355 33.520 1.00 86.62 89 SER A N 1
ATOM 715 C CA . SER A 1 89 ? -20.998 5.113 34.122 1.00 86.62 89 SER A CA 1
ATOM 716 C C . SER A 1 89 ? -19.833 4.212 34.556 1.00 86.62 89 SER A C 1
ATOM 718 O O . SER A 1 89 ? -18.694 4.665 34.655 1.00 86.62 89 SER A O 1
ATOM 720 N N . HIS A 1 90 ? -20.090 2.913 34.733 1.00 80.94 90 HIS A N 1
ATOM 721 C CA . HIS A 1 90 ? -19.078 1.898 35.012 1.00 80.94 90 HIS A CA 1
ATOM 722 C C . HIS A 1 90 ? -18.482 1.268 33.745 1.00 80.94 90 HIS A C 1
ATOM 724 O O . HIS A 1 90 ? -17.510 0.516 33.848 1.00 80.94 90 HIS A O 1
ATOM 730 N N . ARG A 1 91 ? -18.986 1.618 32.551 1.00 73.88 91 ARG A N 1
ATOM 731 C CA . ARG A 1 91 ? -18.468 1.142 31.259 1.00 73.88 91 ARG A CA 1
ATOM 732 C C . ARG A 1 91 ? -16.980 1.425 31.110 1.00 73.88 91 ARG A C 1
ATOM 734 O O . ARG A 1 91 ? -16.243 0.528 30.732 1.00 73.88 91 ARG A O 1
ATOM 741 N N . GLU A 1 92 ? -16.521 2.634 31.435 1.00 68.81 92 GLU A N 1
ATOM 742 C CA . GLU A 1 92 ? -15.099 2.985 31.301 1.00 68.81 92 GLU A CA 1
ATOM 743 C C . GLU A 1 92 ? -14.197 2.087 32.150 1.00 68.81 92 GLU A C 1
ATOM 745 O O . GLU A 1 92 ? -13.143 1.668 31.689 1.00 68.81 92 GLU A O 1
ATOM 750 N N . LYS A 1 93 ? -14.634 1.706 33.356 1.00 70.12 93 LYS A N 1
ATOM 751 C CA . LYS A 1 93 ? -13.893 0.755 34.198 1.00 70.12 93 LYS A CA 1
ATOM 752 C C . LYS A 1 93 ? -13.846 -0.642 33.568 1.00 70.12 93 LYS A C 1
ATOM 754 O O . LYS A 1 93 ? -12.830 -1.316 33.689 1.00 70.12 93 LYS A O 1
ATOM 759 N N . CYS A 1 94 ? -14.893 -1.037 32.842 1.00 64.06 94 CYS A N 1
ATOM 760 C CA . CYS A 1 94 ? -14.930 -2.287 32.076 1.00 64.06 94 CYS A CA 1
ATOM 761 C C . CYS A 1 94 ? -14.009 -2.251 30.843 1.00 64.06 94 CYS A C 1
ATOM 763 O O . CYS A 1 94 ? -13.496 -3.285 30.443 1.00 64.06 94 CYS A O 1
ATOM 765 N N . ILE A 1 95 ? -13.718 -1.071 30.275 1.00 59.97 95 ILE A N 1
ATOM 766 C CA . ILE A 1 95 ? -12.744 -0.930 29.173 1.00 59.97 95 ILE A CA 1
ATOM 767 C C . ILE A 1 95 ? -11.334 -1.359 29.610 1.00 59.97 95 ILE A C 1
ATOM 769 O O . ILE A 1 95 ? -10.587 -1.924 28.809 1.00 59.97 95 ILE A O 1
ATOM 773 N N . PHE A 1 96 ? -10.964 -1.107 30.868 1.00 59.22 96 PHE A N 1
ATOM 774 C CA . PHE A 1 96 ? -9.644 -1.455 31.406 1.00 59.22 96 PHE A CA 1
ATOM 775 C C . PHE A 1 96 ? -9.588 -2.848 32.043 1.00 59.22 96 PHE A C 1
ATOM 777 O O . PHE A 1 96 ? -8.503 -3.411 32.179 1.00 59.22 96 PHE A O 1
ATOM 784 N N . ASP A 1 97 ? -10.739 -3.406 32.411 1.00 65.75 97 ASP A N 1
ATOM 785 C CA . ASP A 1 97 ? -10.868 -4.715 33.040 1.00 65.75 97 ASP A CA 1
ATOM 786 C C . ASP A 1 97 ? -11.608 -5.678 32.110 1.00 65.75 97 ASP A C 1
ATOM 788 O O . ASP A 1 97 ? -12.838 -5.689 32.060 1.00 65.75 97 ASP A O 1
ATOM 792 N N . LYS A 1 98 ? -10.842 -6.497 31.376 1.00 59.97 98 LYS A N 1
ATOM 793 C CA . LYS A 1 98 ? -11.377 -7.473 30.410 1.00 59.97 98 LYS A CA 1
ATOM 794 C C . LYS A 1 98 ? -12.438 -8.398 31.011 1.00 59.97 98 LYS A C 1
ATOM 796 O O . LYS A 1 98 ? -13.332 -8.816 30.287 1.00 59.97 98 LYS A O 1
ATOM 801 N N . ASP A 1 99 ? -12.356 -8.667 32.313 1.00 60.59 99 ASP A N 1
ATOM 802 C CA . ASP A 1 99 ? -13.252 -9.590 33.010 1.00 60.59 99 ASP A CA 1
ATOM 803 C C . ASP A 1 99 ? -14.545 -8.915 33.510 1.00 60.59 99 ASP A C 1
ATOM 805 O O . ASP A 1 99 ? -15.349 -9.552 34.185 1.00 60.59 99 ASP A O 1
ATOM 809 N N . GLN A 1 100 ? -14.745 -7.616 33.232 1.00 73.19 100 GLN A N 1
ATOM 810 C CA . GLN A 1 100 ? -15.940 -6.852 33.618 1.00 73.19 100 GLN A CA 1
ATOM 811 C C . GLN A 1 100 ? -16.305 -6.999 35.113 1.00 73.19 100 GLN A C 1
ATOM 813 O O . GLN A 1 100 ? -17.488 -7.034 35.472 1.00 73.19 100 GLN A O 1
ATOM 818 N N . LYS A 1 101 ? -15.310 -7.078 36.014 1.00 77.94 101 LYS A N 1
ATOM 819 C CA . LYS A 1 101 ? -15.496 -7.505 37.417 1.00 77.94 101 LYS A CA 1
ATOM 820 C C . LYS A 1 101 ? -16.554 -6.700 38.145 1.00 77.94 101 LYS A C 1
ATOM 822 O O . LYS A 1 101 ? -17.327 -7.250 38.919 1.00 77.94 101 LYS A O 1
ATOM 827 N N . ILE A 1 102 ? -16.615 -5.396 37.889 1.00 82.19 102 ILE A N 1
ATOM 828 C CA . ILE A 1 102 ? -17.573 -4.515 38.558 1.00 82.19 102 ILE A CA 1
ATOM 829 C C . ILE A 1 102 ? -19.028 -4.846 38.204 1.00 82.19 102 ILE A C 1
ATOM 831 O O . ILE A 1 102 ? -19.886 -4.784 39.080 1.00 82.19 102 ILE A O 1
ATOM 835 N N . LEU A 1 103 ? -19.309 -5.255 36.962 1.00 83.25 103 LEU A N 1
ATOM 836 C CA . LEU A 1 103 ? -20.651 -5.678 36.556 1.00 83.25 103 LEU A CA 1
ATOM 837 C C . LEU A 1 103 ? -21.016 -7.015 37.208 1.00 83.25 103 LEU A C 1
ATOM 839 O O . LEU A 1 103 ? -22.132 -7.165 37.700 1.00 83.25 103 LEU A O 1
ATOM 843 N N . HIS A 1 104 ? -20.061 -7.947 37.288 1.00 82.06 104 HIS A N 1
ATOM 844 C CA . HIS A 1 104 ? -20.240 -9.208 38.013 1.00 82.06 104 HIS A CA 1
ATOM 845 C C . HIS A 1 104 ? -20.543 -8.985 39.495 1.00 82.06 104 HIS A C 1
ATOM 847 O O . HIS A 1 104 ? -21.501 -9.556 40.008 1.00 82.06 104 HIS A O 1
ATOM 853 N N . ILE A 1 105 ? -19.790 -8.104 40.157 1.00 84.38 105 ILE A N 1
ATOM 854 C CA . ILE A 1 105 ? -19.998 -7.746 41.566 1.00 84.38 105 ILE A CA 1
ATOM 855 C C . ILE A 1 105 ? -21.408 -7.178 41.777 1.00 84.38 105 ILE A C 1
ATOM 857 O O . ILE A 1 105 ? -22.113 -7.601 42.691 1.00 84.38 105 ILE A O 1
ATOM 861 N N . ILE A 1 106 ? -21.852 -6.252 40.920 1.00 87.56 106 ILE A N 1
ATOM 862 C CA . ILE A 1 106 ? -23.191 -5.655 41.028 1.00 87.56 106 ILE A CA 1
ATOM 863 C C . ILE A 1 106 ? -24.282 -6.722 40.856 1.00 87.56 106 ILE A C 1
ATOM 865 O O . ILE A 1 106 ? -25.183 -6.786 41.696 1.00 87.56 106 ILE A O 1
ATOM 869 N N . ALA A 1 107 ? -24.193 -7.559 39.813 1.00 87.56 107 ALA A N 1
ATOM 870 C CA . ALA A 1 107 ? -25.150 -8.641 39.554 1.00 87.56 107 ALA A CA 1
ATOM 871 C C . ALA A 1 107 ? -25.216 -9.632 40.726 1.00 87.56 107 ALA A C 1
ATOM 873 O O . ALA A 1 107 ? -26.292 -9.957 41.224 1.00 87.56 107 ALA A O 1
ATOM 874 N N . PHE A 1 108 ? -24.057 -10.068 41.216 1.00 84.94 108 PHE A N 1
ATOM 875 C CA . PHE A 1 108 ? -23.960 -11.006 42.327 1.00 84.94 108 PHE A CA 1
ATOM 876 C C . PHE A 1 108 ? -24.561 -10.436 43.616 1.00 84.94 108 PHE A C 1
ATOM 878 O O . PHE A 1 108 ? -25.336 -11.098 44.310 1.00 84.94 108 PHE A O 1
ATOM 885 N N . ASN A 1 109 ? -24.249 -9.181 43.938 1.00 89.00 109 ASN A N 1
ATOM 886 C CA . ASN A 1 109 ? -24.736 -8.561 45.164 1.00 89.00 109 ASN A CA 1
ATOM 887 C C . ASN A 1 109 ? -26.249 -8.327 45.131 1.00 89.00 109 ASN A C 1
ATOM 889 O O . ASN A 1 109 ? -26.912 -8.594 46.133 1.00 89.00 109 ASN A O 1
ATOM 893 N N . ILE A 1 110 ? -26.823 -7.879 44.006 1.00 90.38 110 ILE A N 1
ATOM 894 C CA . ILE A 1 110 ? -28.279 -7.688 43.920 1.00 90.38 110 ILE A CA 1
ATOM 895 C C . ILE A 1 110 ? -29.044 -9.020 43.978 1.00 90.38 110 ILE A C 1
ATOM 897 O O . ILE A 1 110 ? -30.117 -9.078 44.582 1.00 90.38 110 ILE A O 1
ATOM 901 N N . GLU A 1 111 ? -28.475 -10.099 43.428 1.00 88.19 111 GLU A N 1
ATOM 902 C CA . GLU A 1 111 ? -29.016 -11.458 43.549 1.00 88.19 111 GLU A CA 1
ATOM 903 C C . GLU A 1 111 ? -29.045 -11.933 45.006 1.00 88.19 111 GLU A C 1
ATOM 905 O O . GLU A 1 111 ? -30.093 -12.359 45.497 1.00 88.19 111 GLU A O 1
ATOM 910 N N . ASN A 1 112 ? -27.935 -11.788 45.733 1.00 87.06 112 ASN A N 1
ATOM 911 C CA . ASN A 1 112 ? -27.846 -12.203 47.135 1.00 87.06 112 ASN A CA 1
ATOM 912 C C . ASN A 1 112 ? -28.707 -11.352 48.077 1.00 87.06 112 ASN A C 1
ATOM 914 O O . ASN A 1 112 ? -29.316 -11.881 49.012 1.00 87.06 112 ASN A O 1
ATOM 918 N N . ILE A 1 113 ? -28.820 -10.047 47.815 1.00 89.12 113 ILE A N 1
ATOM 919 C CA . ILE A 1 113 ? -29.741 -9.161 48.539 1.00 89.12 113 ILE A CA 1
ATOM 920 C C . ILE A 1 113 ? -31.182 -9.635 48.344 1.00 89.12 113 ILE A C 1
ATOM 922 O O . ILE A 1 113 ? -31.908 -9.808 49.324 1.00 89.12 113 ILE A O 1
ATOM 926 N N . PHE A 1 114 ? -31.590 -9.905 47.101 1.00 89.69 114 PHE A N 1
ATOM 927 C CA . PHE A 1 114 ? -32.939 -10.390 46.822 1.00 89.69 114 PHE A CA 1
ATOM 928 C C . PHE A 1 114 ? -33.195 -11.767 47.448 1.00 89.69 114 PHE A C 1
ATOM 930 O O . PHE A 1 114 ? -34.228 -11.959 48.083 1.00 89.69 114 PHE A O 1
ATOM 937 N N . ALA A 1 115 ? -32.243 -12.699 47.353 1.00 87.75 115 ALA A N 1
ATOM 938 C CA . ALA A 1 115 ? -32.345 -14.014 47.986 1.00 87.75 115 ALA A CA 1
ATOM 939 C C . ALA A 1 115 ? -32.452 -13.924 49.520 1.00 87.75 115 ALA A C 1
ATOM 941 O O . ALA A 1 115 ? -33.110 -14.751 50.148 1.00 87.75 115 ALA A O 1
ATOM 942 N N . THR A 1 116 ? -31.822 -12.918 50.133 1.00 87.06 116 THR A N 1
ATOM 943 C CA . THR A 1 116 ? -31.928 -12.661 51.576 1.00 87.06 116 THR A CA 1
ATOM 944 C C . THR A 1 116 ? -33.314 -12.136 51.952 1.00 87.06 116 THR A C 1
ATOM 946 O O . THR A 1 116 ? -33.845 -12.544 52.981 1.00 87.06 116 THR A O 1
ATOM 949 N N . ILE A 1 117 ? -33.918 -11.278 51.123 1.00 87.50 117 ILE A N 1
ATOM 950 C CA . ILE A 1 117 ? -35.303 -10.806 51.303 1.00 87.50 117 ILE A CA 1
ATOM 951 C C . ILE A 1 117 ? -36.289 -11.970 51.138 1.00 87.50 117 ILE A C 1
ATOM 953 O O . ILE A 1 117 ? -37.199 -12.119 51.945 1.00 87.50 117 ILE A O 1
ATOM 957 N N . ASP A 1 118 ? -36.083 -12.814 50.124 1.00 85.31 118 ASP A N 1
ATOM 958 C CA . ASP A 1 118 ? -36.960 -13.943 49.787 1.00 85.31 118 ASP A CA 1
ATOM 959 C C . ASP A 1 118 ? -37.037 -15.002 50.901 1.00 85.31 118 ASP A C 1
ATOM 961 O O . ASP A 1 118 ? -38.077 -15.620 51.099 1.00 85.31 118 ASP A O 1
ATOM 965 N N . LYS A 1 119 ? -35.950 -15.171 51.666 1.00 84.88 119 LYS A N 1
ATOM 966 C CA . LYS A 1 119 ? -35.871 -16.092 52.813 1.00 84.88 119 LYS A CA 1
ATOM 967 C C . LYS A 1 119 ? -36.475 -15.541 54.111 1.00 84.88 119 LYS A C 1
ATOM 969 O O . LYS A 1 119 ? -36.581 -16.294 55.076 1.00 84.88 119 LYS A O 1
ATOM 974 N N . GLN A 1 120 ? -36.791 -14.248 54.196 1.00 81.62 120 GLN A N 1
ATOM 975 C CA . GLN A 1 120 ? -37.322 -13.647 55.423 1.00 81.62 120 GLN A CA 1
ATOM 976 C C . GLN A 1 120 ? -38.846 -13.789 55.486 1.00 81.62 120 GLN A C 1
ATOM 978 O O . GLN A 1 120 ? -39.557 -13.190 54.685 1.00 81.62 120 GLN A O 1
ATOM 983 N N . ASP A 1 121 ? -39.353 -14.463 56.524 1.00 74.19 121 ASP A N 1
ATOM 984 C CA . ASP A 1 121 ? -40.798 -14.663 56.765 1.00 74.19 121 ASP A CA 1
ATOM 985 C C . ASP A 1 121 ? -41.603 -13.354 56.922 1.00 74.19 121 ASP A C 1
ATOM 987 O O . ASP A 1 121 ? -42.834 -13.348 56.862 1.00 74.19 121 ASP A O 1
ATOM 991 N N . ILE A 1 122 ? -40.913 -12.229 57.133 1.00 75.56 122 ILE A N 1
ATOM 992 C CA . ILE A 1 122 ? -41.498 -10.886 57.246 1.00 75.56 122 ILE A CA 1
ATOM 993 C C . ILE A 1 122 ? -42.135 -10.454 55.912 1.00 75.56 122 ILE A C 1
ATOM 995 O O . ILE A 1 122 ? -43.129 -9.725 55.915 1.00 75.56 122 ILE A O 1
ATOM 999 N N . TYR A 1 123 ? -41.598 -10.927 54.784 1.00 76.50 123 TYR A N 1
ATOM 1000 C CA . TYR A 1 123 ? -42.035 -10.574 53.437 1.00 76.50 123 TYR A CA 1
ATOM 1001 C C . TYR A 1 123 ? -42.808 -11.735 52.806 1.00 76.50 123 TYR A C 1
ATOM 1003 O O . TYR A 1 123 ? -42.232 -12.724 52.360 1.00 76.50 123 TYR A O 1
ATOM 1011 N N . LYS A 1 124 ? -44.138 -11.612 52.745 1.00 73.62 124 LYS A N 1
ATOM 1012 C CA . LYS A 1 124 ? -44.997 -12.587 52.049 1.00 73.62 124 LYS A CA 1
ATOM 1013 C C . LYS A 1 124 ? -44.784 -12.520 50.530 1.00 73.62 124 LYS A C 1
ATOM 1015 O O . LYS A 1 124 ? -44.318 -11.512 50.009 1.00 73.62 124 LYS A O 1
ATOM 1020 N N . ASP A 1 125 ? -45.195 -13.554 49.798 1.00 62.69 125 ASP A N 1
ATOM 1021 C CA . ASP A 1 125 ? -45.033 -13.602 48.333 1.00 62.69 125 ASP A CA 1
ATOM 1022 C C . ASP A 1 125 ? -45.767 -12.485 47.569 1.00 62.69 125 ASP A C 1
ATOM 1024 O O . ASP A 1 125 ? -45.321 -12.075 46.501 1.00 62.69 125 ASP A O 1
ATOM 1028 N N . GLU A 1 126 ? -46.836 -11.923 48.137 1.00 65.31 126 GLU A N 1
ATOM 1029 C CA . GLU A 1 126 ? -47.558 -10.770 47.573 1.00 65.31 126 GLU A CA 1
ATOM 1030 C C . GLU A 1 126 ? -47.069 -9.411 48.109 1.00 65.31 126 GLU A C 1
ATOM 1032 O O . GLU A 1 126 ? -47.717 -8.384 47.906 1.00 65.31 126 GLU A O 1
ATOM 1037 N N . ASP A 1 127 ? -45.925 -9.370 48.794 1.00 83.25 127 ASP A N 1
ATOM 1038 C CA . ASP A 1 127 ? -45.406 -8.138 49.374 1.00 83.25 127 ASP A CA 1
ATOM 1039 C C . ASP A 1 127 ? -44.996 -7.118 48.287 1.00 83.25 127 ASP A C 1
ATOM 1041 O O . ASP A 1 127 ? -44.229 -7.395 47.356 1.00 83.25 127 ASP A O 1
ATOM 1045 N N . GLU A 1 128 ? -45.543 -5.903 48.385 1.00 87.12 128 GLU A N 1
ATOM 1046 C CA . GLU A 1 128 ? -45.314 -4.832 47.409 1.00 87.12 128 GLU A CA 1
ATOM 1047 C C . GLU A 1 128 ? -43.836 -4.409 47.358 1.00 87.12 128 GLU A C 1
ATOM 1049 O O . GLU A 1 128 ? -43.314 -4.084 46.286 1.00 87.12 128 GLU A O 1
ATOM 1054 N N . PHE A 1 129 ? -43.144 -4.441 48.500 1.00 90.25 129 PHE A N 1
ATOM 1055 C CA . PHE A 1 129 ? -41.722 -4.131 48.591 1.00 90.25 129 PHE A CA 1
ATOM 1056 C C . PHE A 1 129 ? -40.886 -5.213 47.891 1.00 90.25 129 PHE A C 1
ATOM 1058 O O . PHE A 1 129 ? -40.094 -4.875 47.004 1.00 90.25 129 PHE A O 1
ATOM 1065 N N . LYS A 1 130 ? -41.135 -6.500 48.173 1.00 90.19 130 LYS A N 1
ATOM 1066 C CA . LYS A 1 130 ? -40.488 -7.646 47.496 1.00 90.19 130 LYS A CA 1
ATOM 1067 C C . LYS A 1 130 ? -40.622 -7.542 45.972 1.00 90.19 130 LYS A C 1
ATOM 1069 O O . LYS A 1 130 ? -39.631 -7.651 45.246 1.00 90.19 130 LYS A O 1
ATOM 1074 N N . ASN A 1 131 ? -41.818 -7.215 45.481 1.00 90.38 131 ASN A N 1
ATOM 1075 C CA . ASN A 1 131 ? -42.091 -7.034 44.051 1.00 90.38 131 ASN A CA 1
ATOM 1076 C C . ASN A 1 131 ? -41.336 -5.852 43.416 1.00 90.38 131 ASN A C 1
ATOM 1078 O O . ASN A 1 131 ? -40.894 -5.936 42.265 1.00 90.38 131 ASN A O 1
ATOM 1082 N N . LYS A 1 132 ? -41.172 -4.736 44.136 1.00 92.25 132 LYS A N 1
ATOM 1083 C CA . LYS A 1 132 ? -40.387 -3.584 43.655 1.00 92.25 132 LYS A CA 1
ATOM 1084 C C . LYS A 1 132 ? -38.894 -3.905 43.586 1.00 92.25 132 LYS A C 1
ATOM 1086 O O . LYS A 1 132 ? -38.257 -3.564 42.588 1.00 92.25 132 LYS A O 1
ATOM 1091 N N . VAL A 1 133 ? -38.355 -4.613 44.582 1.00 92.88 133 VAL A N 1
ATOM 1092 C CA . VAL A 1 133 ? -36.946 -5.044 44.582 1.00 92.88 133 VAL A CA 1
ATOM 1093 C C . VAL A 1 133 ? -36.681 -6.077 43.485 1.00 92.88 133 VAL A C 1
ATOM 1095 O O . VAL A 1 133 ? -35.670 -5.966 42.794 1.00 92.88 133 VAL A O 1
ATOM 1098 N N . PHE A 1 134 ? -37.605 -7.012 43.239 1.00 91.81 134 PHE A N 1
ATOM 1099 C CA . PHE A 1 134 ? -37.498 -7.946 42.113 1.00 91.81 134 PHE A CA 1
ATOM 1100 C C . PHE A 1 134 ? -37.363 -7.208 40.773 1.00 91.81 134 PHE A C 1
ATOM 1102 O O . PHE A 1 134 ? -36.465 -7.504 39.989 1.00 91.81 134 PHE A O 1
ATOM 1109 N N . LYS A 1 135 ? -38.195 -6.183 40.537 1.00 92.62 135 LYS A N 1
ATOM 1110 C CA . LYS A 1 135 ? -38.097 -5.339 39.332 1.00 92.62 135 LYS A CA 1
ATOM 1111 C C . LYS A 1 135 ? -36.771 -4.585 39.251 1.00 92.62 135 LYS A C 1
ATOM 1113 O O . LYS A 1 135 ? -36.237 -4.408 38.164 1.00 92.62 135 LYS A O 1
ATOM 1118 N N . LEU A 1 136 ? -36.237 -4.106 40.377 1.00 94.25 136 LEU A N 1
ATOM 1119 C CA . LEU A 1 136 ? -34.921 -3.461 40.401 1.00 94.25 136 LEU A CA 1
ATOM 1120 C C . LEU A 1 136 ? -33.817 -4.448 39.998 1.00 94.25 136 LEU A C 1
ATOM 1122 O O . LEU A 1 136 ? -33.008 -4.122 39.131 1.00 94.25 136 LEU A O 1
ATOM 1126 N N . LYS A 1 137 ? -33.821 -5.650 40.588 1.00 92.88 137 LYS A N 1
ATOM 1127 C CA . LYS A 1 137 ? -32.892 -6.740 40.264 1.00 92.88 137 LYS A CA 1
ATOM 1128 C C . LYS A 1 137 ? -32.930 -7.082 38.777 1.00 92.88 137 LYS A C 1
ATOM 1130 O O . LYS A 1 137 ? -31.892 -7.090 38.123 1.00 92.88 137 LYS A O 1
ATOM 1135 N N . ASP A 1 138 ? -34.128 -7.307 38.247 1.00 92.19 138 ASP A N 1
ATOM 1136 C CA . ASP A 1 138 ? -34.338 -7.655 36.843 1.00 92.19 138 ASP A CA 1
ATOM 1137 C C . ASP A 1 138 ? -33.792 -6.571 35.899 1.00 92.19 138 ASP A C 1
ATOM 1139 O O . ASP A 1 138 ? -33.058 -6.867 34.959 1.00 92.19 138 ASP A O 1
ATOM 1143 N N . HIS A 1 139 ? -34.042 -5.291 36.203 1.00 91.56 139 HIS A N 1
ATOM 1144 C CA . HIS A 1 139 ? -33.523 -4.188 35.390 1.00 91.56 139 HIS A CA 1
ATOM 1145 C C . HIS A 1 139 ? -31.998 -4.068 35.451 1.00 91.56 139 HIS A C 1
ATOM 1147 O O . HIS A 1 139 ? -31.375 -3.792 34.430 1.00 91.56 139 HIS A O 1
ATOM 1153 N N . ILE A 1 140 ? -31.391 -4.250 36.627 1.00 90.88 140 ILE A N 1
ATOM 1154 C CA . ILE A 1 140 ? -29.930 -4.226 36.774 1.00 90.88 140 ILE A CA 1
ATOM 1155 C C . ILE A 1 140 ? -29.306 -5.344 35.935 1.00 90.88 140 ILE A C 1
ATOM 1157 O O . ILE A 1 140 ? -28.389 -5.081 35.160 1.00 90.88 140 ILE A O 1
ATOM 1161 N N . ASN A 1 141 ? -29.838 -6.564 36.035 1.00 88.44 141 ASN A N 1
ATOM 1162 C CA . ASN A 1 141 ? -29.338 -7.713 35.283 1.00 88.44 141 ASN A CA 1
ATOM 1163 C C . ASN A 1 141 ? -29.492 -7.521 33.766 1.00 88.44 141 ASN A C 1
ATOM 1165 O O . ASN A 1 141 ? -28.558 -7.810 33.017 1.00 88.44 141 ASN A O 1
ATOM 1169 N N . LEU A 1 142 ? -30.627 -6.981 33.311 1.00 89.88 142 LEU A N 1
ATOM 1170 C CA . LEU A 1 142 ? -30.855 -6.676 31.896 1.00 89.88 142 LEU A CA 1
ATOM 1171 C C . LEU A 1 142 ? -29.853 -5.641 31.368 1.00 89.88 142 LEU A C 1
ATOM 1173 O O . LEU A 1 142 ? -29.293 -5.818 30.287 1.00 89.88 142 LEU A O 1
ATOM 1177 N N . GLU A 1 143 ? -29.593 -4.572 32.124 1.00 89.25 143 GLU A N 1
ATOM 1178 C CA . GLU A 1 143 ? -28.648 -3.529 31.706 1.00 89.25 143 GLU A CA 1
ATOM 1179 C C . GLU A 1 143 ? -27.192 -4.011 31.730 1.00 89.25 143 GLU A C 1
ATOM 1181 O O . GLU A 1 143 ? -26.412 -3.643 30.851 1.00 89.25 143 GLU A O 1
ATOM 1186 N N . ILE A 1 144 ? -26.829 -4.879 32.679 1.00 87.56 144 ILE A N 1
ATOM 1187 C CA . ILE A 1 144 ? -25.520 -5.546 32.703 1.00 87.56 144 ILE A CA 1
ATOM 1188 C C . ILE A 1 144 ? -25.336 -6.407 31.455 1.00 87.56 144 ILE A C 1
ATOM 1190 O O . ILE A 1 144 ? -24.304 -6.300 30.791 1.00 87.56 144 ILE A O 1
ATOM 1194 N N . LEU A 1 145 ? -26.342 -7.216 31.110 1.00 86.25 145 LEU A N 1
ATOM 1195 C CA . LEU A 1 145 ? -26.294 -8.057 29.921 1.00 86.25 145 LEU A CA 1
ATOM 1196 C C . LEU A 1 145 ? -26.116 -7.216 28.653 1.00 86.25 145 LEU A C 1
ATOM 1198 O O . LEU A 1 145 ? -25.222 -7.463 27.850 1.00 86.25 145 LEU A O 1
ATOM 1202 N N . ARG A 1 146 ? -26.918 -6.158 28.522 1.00 88.31 146 ARG A N 1
ATOM 1203 C CA . ARG A 1 146 ? -26.856 -5.252 27.376 1.00 88.31 146 ARG A CA 1
ATOM 1204 C C . ARG A 1 146 ? -25.482 -4.603 27.210 1.00 88.31 146 ARG A C 1
ATOM 1206 O O . ARG A 1 146 ? -25.014 -4.435 26.086 1.00 88.31 146 ARG A O 1
ATOM 1213 N N . ILE A 1 147 ? -24.852 -4.185 28.306 1.00 85.31 147 ILE A N 1
ATOM 1214 C CA . ILE A 1 147 ? -23.526 -3.557 28.255 1.00 85.31 147 ILE A CA 1
ATOM 1215 C C . ILE A 1 147 ? -22.450 -4.569 27.872 1.00 85.31 147 ILE A C 1
ATOM 1217 O O . ILE A 1 147 ? -21.558 -4.210 27.104 1.00 85.31 147 ILE A O 1
ATOM 1221 N N . ARG A 1 148 ? -22.554 -5.813 28.346 1.00 83.19 148 ARG A N 1
ATOM 1222 C CA . ARG A 1 148 ? -21.654 -6.898 27.947 1.00 83.19 148 ARG A CA 1
ATOM 1223 C C . ARG A 1 148 ? -21.726 -7.159 26.445 1.00 83.19 148 ARG A C 1
ATOM 1225 O O . ARG A 1 148 ? -20.694 -7.087 25.790 1.00 83.19 148 ARG A O 1
ATOM 1232 N N . ASP A 1 149 ? -22.929 -7.323 25.893 1.00 85.06 149 ASP A N 1
ATOM 1233 C CA . ASP A 1 149 ? -23.120 -7.557 24.453 1.00 85.06 149 ASP A CA 1
ATOM 1234 C C . ASP A 1 149 ? -22.497 -6.436 23.602 1.00 85.06 149 ASP A C 1
ATOM 1236 O O . ASP A 1 149 ? -21.839 -6.686 22.590 1.00 85.06 149 ASP A O 1
ATOM 1240 N N . ILE A 1 150 ? -22.675 -5.177 24.027 1.00 86.62 150 ILE A N 1
ATOM 1241 C CA . ILE A 1 150 ? -22.061 -4.016 23.366 1.00 86.62 150 ILE A CA 1
ATOM 1242 C C . ILE A 1 150 ? -20.534 -4.088 23.459 1.00 86.62 150 ILE A C 1
ATOM 1244 O O . ILE A 1 150 ? -19.848 -3.837 22.471 1.00 86.62 150 ILE A O 1
ATOM 1248 N N . PHE A 1 151 ? -19.994 -4.423 24.629 1.00 83.38 151 PHE A N 1
ATOM 1249 C CA . PHE A 1 151 ? -18.554 -4.494 24.853 1.00 83.38 151 PHE A CA 1
ATOM 1250 C C . PHE A 1 151 ? -17.890 -5.608 24.035 1.00 83.38 151 PHE A C 1
ATOM 1252 O O . PHE A 1 151 ? -16.826 -5.398 23.449 1.00 83.38 151 PHE A O 1
ATOM 1259 N N . ASP A 1 152 ? -18.535 -6.766 23.932 1.00 83.75 152 ASP A N 1
ATOM 1260 C CA . ASP A 1 152 ? -18.043 -7.895 23.144 1.00 83.75 152 ASP A CA 1
ATOM 1261 C C . ASP A 1 152 ? -18.070 -7.572 21.645 1.00 83.75 152 ASP A C 1
ATOM 1263 O O . ASP A 1 152 ? -17.089 -7.818 20.934 1.00 83.75 152 ASP A O 1
ATOM 1267 N N . ALA A 1 153 ? -19.134 -6.914 21.171 1.00 86.88 153 ALA A N 1
ATOM 1268 C CA . ALA A 1 153 ? -19.207 -6.403 19.804 1.00 86.88 153 ALA A CA 1
ATOM 1269 C C . ALA A 1 153 ? -18.108 -5.362 19.512 1.00 86.88 153 ALA A C 1
ATOM 1271 O O . ALA A 1 153 ? -17.473 -5.410 18.452 1.00 86.88 153 ALA A O 1
ATOM 1272 N N . GLU A 1 154 ? -17.839 -4.444 20.446 1.00 86.75 154 GLU A N 1
ATOM 1273 C CA . GLU A 1 154 ? -16.760 -3.454 20.328 1.00 86.75 154 GLU A CA 1
ATOM 1274 C C . GLU A 1 154 ? -15.378 -4.119 20.295 1.00 86.75 154 GLU A C 1
ATOM 1276 O O . GLU A 1 154 ? -14.545 -3.762 19.459 1.00 86.75 154 GLU A O 1
ATOM 1281 N N . ASN A 1 155 ? -15.132 -5.112 21.153 1.00 85.69 155 ASN A N 1
ATOM 1282 C CA . ASN A 1 155 ? -13.865 -5.843 21.193 1.00 85.69 155 ASN A CA 1
ATOM 1283 C C . ASN A 1 155 ? -13.618 -6.635 19.911 1.00 85.69 155 ASN A C 1
ATOM 1285 O O . ASN A 1 155 ? -12.510 -6.584 19.371 1.00 85.69 155 ASN A O 1
ATOM 1289 N N . LYS A 1 156 ? -14.649 -7.313 19.393 1.00 89.88 156 LYS A N 1
ATOM 1290 C CA . LYS A 1 156 ? -14.582 -8.006 18.103 1.00 89.88 156 LYS A CA 1
ATOM 1291 C C . LYS A 1 156 ? -14.266 -7.028 16.971 1.00 89.88 156 LYS A C 1
ATOM 1293 O O . LYS A 1 156 ? -13.309 -7.235 16.231 1.00 89.88 156 LYS A O 1
ATOM 1298 N N . THR A 1 157 ? -14.997 -5.914 16.911 1.00 92.25 157 THR A N 1
ATOM 1299 C CA . THR A 1 157 ? -14.777 -4.861 15.906 1.00 92.25 157 THR A CA 1
ATOM 1300 C C . THR A 1 157 ? -13.356 -4.297 15.990 1.00 92.25 157 THR A C 1
ATOM 1302 O O . THR A 1 157 ? -12.711 -4.048 14.975 1.00 92.25 157 THR A O 1
ATOM 1305 N N . LYS A 1 158 ? -12.829 -4.106 17.204 1.00 91.75 158 LYS A N 1
ATOM 1306 C CA . LYS A 1 158 ? -11.464 -3.615 17.418 1.00 91.75 158 LYS A CA 1
ATOM 1307 C C . LYS A 1 158 ? -10.412 -4.623 16.956 1.00 91.75 158 LYS A C 1
ATOM 1309 O O . LYS A 1 158 ? -9.419 -4.205 16.368 1.00 91.75 158 LYS A O 1
ATOM 1314 N N . ALA A 1 159 ? -10.618 -5.915 17.207 1.00 91.19 159 ALA A N 1
ATOM 1315 C CA . ALA A 1 159 ? -9.717 -6.968 16.743 1.00 91.19 159 ALA A CA 1
ATOM 1316 C C . ALA A 1 159 ? -9.660 -7.020 15.206 1.00 91.19 159 ALA A C 1
ATOM 1318 O O . ALA A 1 159 ? -8.571 -6.945 14.639 1.00 91.19 159 ALA A O 1
ATOM 1319 N N . GLU A 1 160 ? -10.820 -7.029 14.542 1.00 94.88 160 GLU A N 1
ATOM 1320 C CA . GLU A 1 160 ? -10.930 -6.998 13.073 1.00 94.88 160 GLU A CA 1
ATOM 1321 C C . GLU A 1 160 ? -10.286 -5.731 12.474 1.00 94.88 160 GLU A C 1
ATOM 1323 O O . GLU A 1 160 ? -9.624 -5.770 11.434 1.00 94.88 160 GLU A O 1
ATOM 1328 N N . LEU A 1 161 ? -10.425 -4.586 13.151 1.00 95.62 161 LEU A N 1
ATOM 1329 C CA . LEU A 1 161 ? -9.832 -3.320 12.720 1.00 95.62 161 LEU A CA 1
ATOM 1330 C C . LEU A 1 161 ? -8.299 -3.313 12.838 1.00 95.62 161 LEU A C 1
ATOM 1332 O O . LEU A 1 161 ? -7.624 -2.743 11.978 1.00 95.62 161 LEU A O 1
ATOM 1336 N N . GLU A 1 162 ? -7.732 -3.928 13.877 1.00 95.38 162 GLU A N 1
ATOM 1337 C CA . GLU A 1 162 ? -6.277 -4.083 13.996 1.00 95.38 162 GLU A CA 1
ATOM 1338 C C . GLU A 1 162 ? -5.719 -5.048 12.939 1.00 95.38 162 GLU A C 1
ATOM 1340 O O . GLU A 1 162 ? -4.693 -4.746 12.326 1.00 95.38 162 GLU A O 1
ATOM 1345 N N . GLU A 1 163 ? -6.422 -6.143 12.643 1.00 96.31 163 GLU A N 1
ATOM 1346 C CA . GLU A 1 163 ? -6.070 -7.057 11.547 1.00 96.31 163 GLU A CA 1
ATOM 1347 C C . GLU A 1 163 ? -6.088 -6.337 10.189 1.00 96.31 163 GLU A C 1
ATOM 1349 O O . GLU A 1 163 ? -5.087 -6.329 9.468 1.00 96.31 163 GLU A O 1
ATOM 1354 N N . THR A 1 164 ? -7.159 -5.593 9.901 1.00 96.50 164 THR A N 1
ATOM 1355 C CA . THR A 1 164 ? -7.291 -4.798 8.667 1.00 96.50 164 THR A CA 1
ATOM 1356 C C . THR A 1 164 ? -6.162 -3.766 8.524 1.00 96.50 164 THR A C 1
ATOM 1358 O O . THR A 1 164 ? -5.631 -3.542 7.433 1.00 96.50 164 THR A O 1
ATOM 1361 N N . LYS A 1 165 ? -5.744 -3.120 9.623 1.00 96.94 165 LYS A N 1
ATOM 1362 C CA . LYS A 1 165 ? -4.603 -2.185 9.607 1.00 96.94 165 LYS A CA 1
ATOM 1363 C C . LYS A 1 165 ? -3.288 -2.885 9.269 1.00 96.94 165 LYS A C 1
ATOM 1365 O O . LYS A 1 165 ? -2.454 -2.297 8.572 1.00 96.94 165 LYS A O 1
ATOM 1370 N N . LEU A 1 166 ? -3.070 -4.097 9.779 1.00 96.69 166 LEU A N 1
ATOM 1371 C CA . LEU A 1 166 ? -1.875 -4.881 9.465 1.00 96.69 166 LEU A CA 1
ATOM 1372 C C . LEU A 1 166 ? -1.846 -5.253 7.979 1.00 96.69 166 LEU A C 1
ATOM 1374 O O . LEU A 1 166 ? -0.824 -5.030 7.325 1.00 96.69 166 LEU A O 1
ATOM 1378 N N . GLU A 1 167 ? -2.969 -5.713 7.428 1.00 96.88 167 GLU A N 1
ATOM 1379 C CA . GLU A 1 167 ? -3.100 -6.017 5.998 1.00 96.88 167 GLU A CA 1
ATOM 1380 C C . GLU A 1 167 ? -2.845 -4.789 5.116 1.00 96.88 167 GLU A C 1
ATOM 1382 O O . GLU A 1 167 ? -2.036 -4.850 4.189 1.00 96.88 167 GLU A O 1
ATOM 1387 N N . LEU A 1 168 ? -3.438 -3.634 5.443 1.00 96.62 168 LEU A N 1
ATOM 1388 C CA . LEU A 1 168 ? -3.205 -2.387 4.705 1.00 96.62 168 LEU A CA 1
ATOM 1389 C C . LEU A 1 168 ? -1.732 -1.967 4.702 1.00 96.62 168 LEU A C 1
ATOM 1391 O O . LEU A 1 168 ? -1.212 -1.497 3.685 1.00 96.62 168 LEU A O 1
ATOM 1395 N N . ASN A 1 169 ? -1.038 -2.134 5.828 1.00 96.62 169 ASN A N 1
ATOM 1396 C CA . ASN A 1 169 ? 0.388 -1.831 5.909 1.00 96.62 169 ASN A CA 1
ATOM 1397 C C . ASN A 1 169 ? 1.229 -2.778 5.043 1.00 96.62 169 ASN A C 1
ATOM 1399 O O . ASN A 1 169 ? 2.210 -2.332 4.440 1.00 96.62 169 ASN A O 1
ATOM 1403 N N . ASN A 1 170 ? 0.852 -4.054 4.955 1.00 96.81 170 ASN A N 1
ATOM 1404 C CA . ASN A 1 170 ? 1.513 -5.024 4.083 1.00 96.81 170 ASN A CA 1
ATOM 1405 C C . ASN A 1 170 ? 1.267 -4.696 2.605 1.00 96.81 170 ASN A C 1
ATOM 1407 O O . ASN A 1 170 ? 2.235 -4.535 1.860 1.00 96.81 170 ASN A O 1
ATOM 1411 N N . LEU A 1 171 ? 0.016 -4.437 2.211 1.00 97.00 171 LEU A N 1
ATOM 1412 C CA . LEU A 1 171 ? -0.338 -4.015 0.849 1.00 97.00 171 LEU A CA 1
ATOM 1413 C C . LEU A 1 171 ? 0.404 -2.741 0.423 1.00 97.00 171 LEU A C 1
ATOM 1415 O O . LEU A 1 171 ? 0.889 -2.634 -0.703 1.00 97.00 171 LEU A O 1
ATOM 1419 N N . LYS A 1 172 ? 0.564 -1.772 1.332 1.00 97.06 172 LYS A N 1
ATOM 1420 C CA . LYS A 1 172 ? 1.332 -0.548 1.057 1.00 97.06 172 LYS A CA 1
ATOM 1421 C C . LYS A 1 172 ? 2.817 -0.832 0.807 1.00 97.06 172 LYS A C 1
ATOM 1423 O O . LYS A 1 172 ? 3.426 -0.178 -0.043 1.00 97.06 172 LYS A O 1
ATOM 1428 N N . LYS A 1 173 ? 3.414 -1.786 1.533 1.00 96.56 17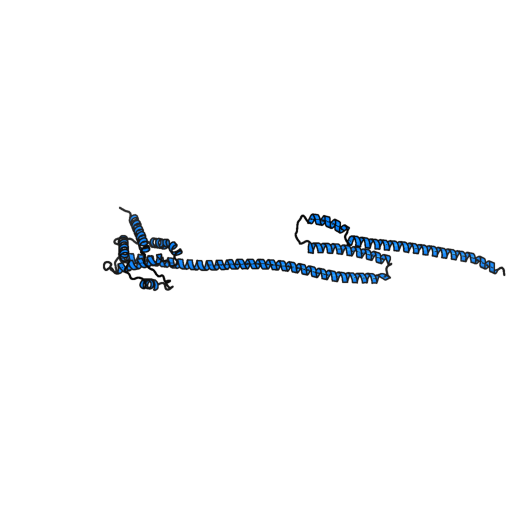3 LYS A N 1
ATOM 1429 C CA . LYS A 1 173 ? 4.805 -2.216 1.306 1.00 96.56 173 LYS A CA 1
ATOM 1430 C C . LYS A 1 173 ? 4.950 -2.931 -0.036 1.00 96.56 173 LYS A C 1
ATOM 1432 O O . LYS A 1 173 ? 5.865 -2.594 -0.783 1.00 96.56 173 LYS A O 1
ATOM 1437 N N . GLU A 1 174 ? 4.043 -3.851 -0.352 1.00 96.81 174 GLU A N 1
ATOM 1438 C CA . GLU A 1 174 ? 4.031 -4.577 -1.629 1.00 96.81 174 GLU A CA 1
ATOM 1439 C C . GLU A 1 174 ? 3.847 -3.630 -2.817 1.00 96.81 174 GLU A C 1
ATOM 1441 O O . GLU A 1 174 ? 4.606 -3.694 -3.780 1.00 96.81 174 GLU A O 1
ATOM 1446 N N . SER A 1 175 ? 2.919 -2.675 -2.721 1.00 96.50 175 SER A N 1
ATOM 1447 C CA . SER A 1 175 ? 2.710 -1.651 -3.750 1.00 96.50 175 SER A CA 1
ATOM 1448 C C . SER A 1 175 ? 3.969 -0.812 -3.994 1.00 96.50 175 SER A C 1
ATOM 1450 O O . SER A 1 175 ? 4.330 -0.552 -5.142 1.00 96.50 175 SER A O 1
ATOM 1452 N N . LYS A 1 176 ? 4.689 -0.434 -2.928 1.00 96.62 176 LYS A N 1
ATOM 1453 C CA . LYS A 1 176 ? 5.965 0.278 -3.064 1.00 96.62 176 LYS A CA 1
ATOM 1454 C C . LYS A 1 176 ? 7.019 -0.580 -3.772 1.00 96.62 176 LYS A C 1
ATOM 1456 O O . LYS A 1 176 ? 7.666 -0.094 -4.691 1.00 96.62 176 LYS A O 1
ATOM 1461 N N . GLN A 1 177 ? 7.154 -1.849 -3.390 1.00 96.81 177 GLN A N 1
ATOM 1462 C CA . GLN A 1 177 ? 8.087 -2.775 -4.043 1.00 96.81 177 GLN A CA 1
ATOM 1463 C C . GLN A 1 177 ? 7.742 -3.002 -5.521 1.00 96.81 177 GLN A C 1
ATOM 1465 O O . GLN A 1 177 ? 8.641 -3.067 -6.357 1.00 96.81 177 GLN A O 1
ATOM 1470 N N . LEU A 1 178 ? 6.452 -3.096 -5.854 1.00 96.56 178 LEU A N 1
ATOM 1471 C CA . LEU A 1 178 ? 5.986 -3.222 -7.232 1.00 96.56 178 LEU A CA 1
ATOM 1472 C C . LEU A 1 178 ? 6.381 -1.993 -8.058 1.00 96.56 178 LEU A C 1
ATOM 1474 O O . LEU A 1 178 ? 6.942 -2.152 -9.138 1.00 96.56 178 LEU A O 1
ATOM 1478 N N . ASN A 1 179 ? 6.159 -0.785 -7.534 1.00 96.31 179 ASN A N 1
ATOM 1479 C CA . ASN A 1 179 ? 6.561 0.455 -8.203 1.00 96.31 179 ASN A CA 1
ATOM 1480 C C . ASN A 1 179 ? 8.080 0.522 -8.421 1.00 96.31 179 ASN A C 1
ATOM 1482 O O . ASN A 1 179 ? 8.517 0.815 -9.532 1.00 96.31 179 ASN A O 1
ATOM 1486 N N . ASP A 1 180 ? 8.880 0.165 -7.411 1.00 96.31 180 ASP A N 1
ATOM 1487 C CA . ASP A 1 180 ? 10.343 0.122 -7.536 1.00 96.31 180 ASP A CA 1
ATOM 1488 C C . ASP A 1 180 ? 10.790 -0.893 -8.614 1.00 96.31 180 ASP A C 1
ATOM 1490 O O . ASP A 1 180 ? 11.750 -0.663 -9.354 1.00 96.31 180 ASP A O 1
ATOM 1494 N N . ASN A 1 181 ? 10.096 -2.031 -8.733 1.00 96.25 181 ASN A N 1
ATOM 1495 C CA . ASN A 1 181 ? 10.374 -3.046 -9.755 1.00 96.25 181 ASN A CA 1
ATOM 1496 C C . ASN A 1 181 ? 9.934 -2.612 -11.161 1.00 96.25 181 ASN A C 1
ATOM 1498 O O . ASN A 1 181 ? 10.622 -2.932 -12.137 1.00 96.25 181 ASN A O 1
ATOM 1502 N N . ILE A 1 182 ? 8.824 -1.878 -11.271 1.00 96.44 182 ILE A N 1
ATOM 1503 C CA . ILE A 1 182 ? 8.374 -1.265 -12.526 1.00 96.44 182 ILE A CA 1
ATOM 1504 C C . ILE A 1 182 ? 9.413 -0.248 -12.993 1.00 96.44 182 ILE A C 1
ATOM 1506 O O . ILE A 1 182 ? 9.874 -0.350 -14.125 1.00 96.44 182 ILE A O 1
ATOM 1510 N N . GLU A 1 183 ? 9.873 0.652 -12.120 1.00 96.00 183 GLU A N 1
ATOM 1511 C CA . GLU A 1 183 ? 10.895 1.649 -12.470 1.00 96.00 183 GLU A CA 1
ATOM 1512 C C . GLU A 1 183 ? 12.202 0.982 -12.934 1.00 96.00 183 GLU A C 1
ATOM 1514 O O . GLU A 1 183 ? 12.789 1.361 -13.953 1.00 96.00 183 GLU A O 1
ATOM 1519 N N . LYS A 1 184 ? 12.646 -0.070 -12.234 1.00 95.44 184 LYS A N 1
ATOM 1520 C CA . LYS A 1 184 ? 13.805 -0.870 -12.663 1.00 95.44 184 LYS A CA 1
ATOM 1521 C C . LYS A 1 184 ? 13.588 -1.505 -14.035 1.00 95.44 184 LYS A C 1
ATOM 1523 O O . LYS A 1 184 ? 14.496 -1.448 -14.864 1.00 95.44 184 LYS A O 1
ATOM 1528 N N . SER A 1 185 ? 12.411 -2.076 -14.283 1.00 95.50 185 SER A N 1
ATOM 1529 C CA . SER A 1 185 ? 12.076 -2.703 -15.568 1.00 95.50 185 SER A CA 1
ATOM 1530 C C . SER A 1 185 ? 12.008 -1.679 -16.700 1.00 95.50 185 SER A C 1
ATOM 1532 O O . SER A 1 185 ? 12.544 -1.926 -17.776 1.00 95.50 185 SER A O 1
ATOM 1534 N N . GLU A 1 186 ? 11.429 -0.500 -16.467 1.00 95.62 186 GLU A N 1
ATOM 1535 C CA . GLU A 1 186 ? 11.413 0.596 -17.441 1.00 95.62 186 GLU A CA 1
ATOM 1536 C C . GLU A 1 186 ? 12.826 1.068 -17.791 1.00 95.62 186 GLU A C 1
ATOM 1538 O O . GLU A 1 186 ? 13.141 1.288 -18.962 1.00 95.62 186 GLU A O 1
ATOM 1543 N N . ASN A 1 187 ? 13.702 1.193 -16.792 1.00 93.06 187 ASN A N 1
ATOM 1544 C CA . ASN A 1 187 ? 15.098 1.562 -17.014 1.00 93.06 187 ASN A CA 1
ATOM 1545 C C . ASN A 1 187 ? 15.856 0.479 -17.795 1.00 93.06 187 ASN A C 1
ATOM 1547 O O . ASN A 1 187 ? 16.608 0.798 -18.717 1.00 93.06 187 ASN A O 1
ATOM 1551 N N . GLN A 1 188 ? 15.622 -0.800 -17.490 1.00 94.56 188 GLN A N 1
ATOM 1552 C CA . GLN A 1 188 ? 16.172 -1.913 -18.269 1.00 94.56 188 GLN A CA 1
ATOM 1553 C C . GLN A 1 188 ? 15.653 -1.906 -19.713 1.00 94.56 188 GLN A C 1
ATOM 1555 O O . GLN A 1 188 ? 16.450 -2.046 -20.636 1.00 94.56 188 GLN A O 1
ATOM 1560 N N . LEU A 1 189 ? 14.358 -1.662 -19.933 1.00 95.19 189 LEU A N 1
ATOM 1561 C CA . LEU A 1 189 ? 13.766 -1.545 -21.269 1.00 95.19 189 LEU A CA 1
ATOM 1562 C C . LEU A 1 189 ? 14.385 -0.399 -22.073 1.00 95.19 189 LEU A C 1
ATOM 1564 O O . LEU A 1 189 ? 14.731 -0.597 -23.236 1.00 95.19 189 LEU A O 1
ATOM 1568 N N . LYS A 1 190 ? 14.586 0.776 -21.464 1.00 90.75 190 LYS A N 1
ATOM 1569 C CA . LYS A 1 190 ? 15.267 1.912 -22.112 1.00 90.75 190 LYS A CA 1
ATOM 1570 C C . LYS A 1 190 ? 16.705 1.564 -22.499 1.00 90.75 190 LYS A C 1
ATOM 1572 O O . LYS A 1 190 ? 17.142 1.903 -23.600 1.00 90.75 190 LYS A O 1
ATOM 1577 N N . ASN A 1 191 ? 17.429 0.857 -21.631 1.00 87.06 191 ASN A N 1
ATOM 1578 C CA . ASN A 1 191 ? 18.786 0.402 -21.931 1.00 87.06 191 ASN A CA 1
ATOM 1579 C C . ASN A 1 191 ? 18.798 -0.611 -23.083 1.00 87.06 191 ASN A C 1
ATOM 1581 O O . ASN A 1 191 ? 19.559 -0.432 -24.030 1.00 87.06 191 ASN A O 1
ATOM 1585 N N . MET A 1 192 ? 17.899 -1.600 -23.068 1.00 92.00 192 MET A N 1
ATOM 1586 C CA . MET A 1 192 ? 17.762 -2.566 -24.165 1.00 92.00 192 MET A CA 1
ATOM 1587 C C . MET A 1 192 ? 17.386 -1.891 -25.488 1.00 92.00 1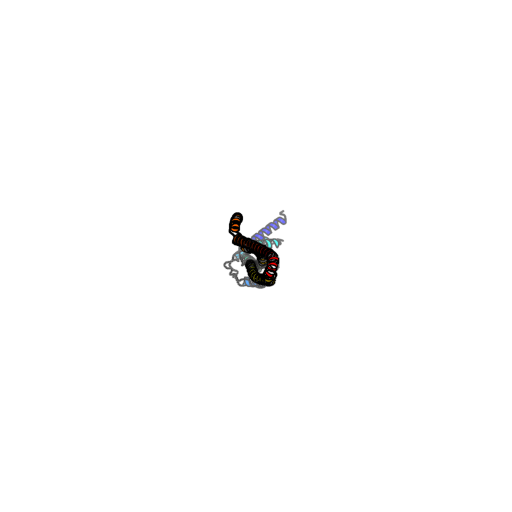92 MET A C 1
ATOM 1589 O O . MET A 1 192 ? 17.930 -2.240 -26.531 1.00 92.00 192 MET A O 1
ATOM 1593 N N . GLN A 1 193 ? 16.494 -0.894 -25.471 1.00 90.44 193 GLN A N 1
ATOM 1594 C CA . GLN A 1 193 ? 16.165 -0.108 -26.665 1.00 90.44 193 GLN A CA 1
ATOM 1595 C C . GLN A 1 193 ? 17.395 0.619 -27.214 1.00 90.44 193 GLN A C 1
ATOM 1597 O O . GLN A 1 193 ? 17.617 0.617 -28.426 1.00 90.44 193 GLN A O 1
ATOM 1602 N N . LYS A 1 194 ? 18.220 1.204 -26.338 1.00 83.56 194 LYS A N 1
ATOM 1603 C CA . LYS A 1 194 ? 19.473 1.853 -26.739 1.00 83.56 194 LYS A CA 1
ATOM 1604 C C . LYS A 1 194 ? 20.444 0.851 -27.364 1.00 83.56 194 LYS A C 1
ATOM 1606 O O . LYS A 1 194 ? 20.984 1.123 -28.433 1.00 83.56 194 LYS A O 1
ATOM 1611 N N . GLU A 1 195 ? 20.640 -0.305 -26.735 1.00 84.94 195 GLU A N 1
ATOM 1612 C CA . GLU A 1 195 ? 21.487 -1.380 -27.265 1.00 84.94 195 GLU A CA 1
ATOM 1613 C C . GLU A 1 195 ? 20.981 -1.878 -28.623 1.00 84.94 195 GLU A C 1
ATOM 1615 O O . GLU A 1 195 ? 21.770 -2.018 -29.557 1.00 84.94 195 GLU A O 1
ATOM 1620 N N . TYR A 1 196 ? 19.667 -2.058 -28.772 1.00 91.75 196 TYR A N 1
ATOM 1621 C CA . TYR A 1 196 ? 19.046 -2.468 -30.029 1.00 91.75 196 TYR A CA 1
ATOM 1622 C C . TYR A 1 196 ? 19.274 -1.449 -31.152 1.00 91.75 196 TYR A C 1
ATOM 1624 O O . TYR A 1 196 ? 19.694 -1.828 -32.246 1.00 91.75 196 TYR A O 1
ATOM 1632 N N . ILE A 1 197 ? 19.062 -0.152 -30.887 1.00 86.62 197 ILE A N 1
ATOM 1633 C CA . ILE A 1 197 ? 19.337 0.921 -31.858 1.00 86.62 197 ILE A CA 1
ATOM 1634 C C . ILE A 1 197 ? 20.819 0.925 -32.251 1.00 86.62 197 ILE A C 1
ATOM 1636 O O . ILE A 1 197 ? 21.140 1.069 -33.431 1.00 86.62 197 ILE A O 1
ATOM 1640 N N . THR A 1 198 ? 21.726 0.727 -31.292 1.00 80.94 198 THR A N 1
ATOM 1641 C CA . THR A 1 198 ? 23.168 0.649 -31.559 1.00 80.94 198 THR A CA 1
ATOM 1642 C C . THR A 1 198 ? 23.520 -0.547 -32.443 1.00 80.94 198 THR A C 1
ATOM 1644 O O . THR A 1 198 ? 24.220 -0.377 -33.442 1.00 80.94 198 THR A O 1
ATOM 1647 N N . ILE A 1 199 ? 23.008 -1.742 -32.128 1.00 87.06 199 ILE A N 1
ATOM 1648 C CA . ILE A 1 199 ? 23.214 -2.952 -32.937 1.00 87.06 199 ILE A CA 1
ATOM 1649 C C . ILE A 1 199 ? 22.689 -2.730 -34.360 1.00 87.06 199 ILE A C 1
ATOM 1651 O O . ILE A 1 199 ? 23.406 -2.990 -35.329 1.00 87.06 199 ILE A O 1
ATOM 1655 N N . LEU A 1 200 ? 21.474 -2.190 -34.498 1.00 89.12 200 LEU A N 1
ATOM 1656 C CA . LEU A 1 200 ? 20.874 -1.892 -35.798 1.00 89.12 200 LEU A CA 1
ATOM 1657 C C . LEU A 1 200 ? 21.707 -0.874 -36.588 1.00 89.12 200 LEU A C 1
ATOM 1659 O O . LEU A 1 200 ? 21.918 -1.051 -37.787 1.00 89.12 200 LEU A O 1
ATOM 1663 N N . GLY A 1 201 ? 22.228 0.156 -35.918 1.00 84.31 201 GLY A N 1
ATOM 1664 C CA . GLY A 1 201 ? 23.120 1.146 -36.519 1.00 84.31 201 GLY A CA 1
ATOM 1665 C C . GLY A 1 201 ? 24.413 0.528 -37.058 1.00 84.31 201 GLY A C 1
ATOM 1666 O O . GLY A 1 201 ? 24.818 0.843 -38.177 1.00 84.31 201 GLY A O 1
ATOM 1667 N N . ILE A 1 202 ? 25.031 -0.394 -36.309 1.00 85.56 202 ILE A N 1
ATOM 1668 C CA . ILE A 1 202 ? 26.230 -1.126 -36.752 1.00 85.56 202 ILE A CA 1
ATOM 1669 C C . ILE A 1 202 ? 25.908 -1.983 -37.981 1.00 85.56 202 ILE A C 1
ATOM 1671 O O . ILE A 1 202 ? 26.630 -1.920 -38.977 1.00 85.56 202 ILE A O 1
ATOM 1675 N N . PHE A 1 203 ? 24.806 -2.739 -37.954 1.00 89.75 203 PHE A N 1
ATOM 1676 C CA . PHE A 1 203 ? 24.389 -3.548 -39.101 1.00 89.75 203 PHE A CA 1
ATOM 1677 C C . PHE A 1 203 ? 24.121 -2.696 -40.344 1.00 89.75 203 PHE A C 1
ATOM 1679 O O . PHE A 1 203 ? 24.615 -3.020 -41.425 1.00 89.75 203 PHE A O 1
ATOM 1686 N N . ALA A 1 204 ? 23.400 -1.583 -40.196 1.00 87.56 204 ALA A N 1
ATOM 1687 C CA . ALA A 1 204 ? 23.130 -0.665 -41.296 1.00 87.56 204 ALA A CA 1
ATOM 1688 C C . ALA A 1 204 ? 24.426 -0.085 -41.883 1.00 87.56 204 ALA A C 1
ATOM 1690 O O . ALA A 1 204 ? 24.574 -0.046 -43.102 1.00 87.56 204 ALA A O 1
ATOM 1691 N N . ALA A 1 205 ? 25.390 0.305 -41.043 1.00 83.19 205 ALA A N 1
ATOM 1692 C CA . ALA A 1 205 ? 26.677 0.834 -41.493 1.00 83.19 205 ALA A CA 1
ATOM 1693 C C . ALA A 1 205 ? 27.500 -0.201 -42.278 1.00 83.19 205 ALA A C 1
ATOM 1695 O O . ALA A 1 205 ? 28.076 0.137 -43.316 1.00 83.19 205 ALA A O 1
ATOM 1696 N N . ILE A 1 206 ? 27.526 -1.459 -41.818 1.00 84.56 206 ILE A N 1
ATOM 1697 C CA . ILE A 1 206 ? 28.198 -2.562 -42.520 1.00 84.56 206 ILE A CA 1
ATOM 1698 C C . ILE A 1 206 ? 27.553 -2.766 -43.895 1.00 84.56 206 ILE A C 1
ATOM 1700 O O . ILE A 1 206 ? 28.245 -2.703 -44.912 1.00 84.56 206 ILE A O 1
ATOM 1704 N N . VAL A 1 207 ? 26.228 -2.943 -43.943 1.00 90.94 207 VAL A N 1
ATOM 1705 C CA . VAL A 1 207 ? 25.490 -3.173 -45.198 1.00 90.94 207 VAL A CA 1
ATOM 1706 C C . VAL A 1 207 ? 25.656 -1.996 -46.158 1.00 90.94 207 VAL A C 1
ATOM 1708 O O . VAL A 1 207 ? 25.973 -2.204 -47.328 1.00 90.94 207 VAL A O 1
ATOM 1711 N N . PHE A 1 208 ? 25.507 -0.762 -45.673 1.00 85.62 208 PHE A N 1
ATOM 1712 C CA . PHE A 1 208 ? 25.647 0.437 -46.497 1.00 85.62 208 PHE A CA 1
ATOM 1713 C C . PHE A 1 208 ? 27.059 0.568 -47.070 1.00 85.62 208 PHE A C 1
ATOM 1715 O O . PHE A 1 208 ? 27.203 0.864 -48.251 1.00 85.62 208 PHE A O 1
ATOM 1722 N N . SER A 1 209 ? 28.098 0.286 -46.278 1.00 80.94 209 SER A N 1
ATOM 1723 C CA . SER A 1 209 ? 29.489 0.327 -46.751 1.00 80.94 209 SER A CA 1
ATOM 1724 C C . SER A 1 209 ? 29.746 -0.695 -47.860 1.00 80.94 209 SER A C 1
ATOM 1726 O O . SER A 1 209 ? 30.367 -0.357 -48.868 1.00 80.94 209 SER A O 1
ATOM 1728 N N . PHE A 1 210 ? 29.225 -1.920 -47.722 1.00 88.12 210 PHE A N 1
ATOM 1729 C CA . PHE A 1 210 ? 29.337 -2.943 -48.766 1.00 88.12 210 PHE A CA 1
ATOM 1730 C C . PHE A 1 210 ? 28.573 -2.558 -50.036 1.00 88.12 210 PHE A C 1
ATOM 1732 O O . PHE A 1 210 ? 29.141 -2.607 -51.126 1.00 88.12 210 PHE A O 1
ATOM 1739 N N . VAL A 1 211 ? 27.311 -2.138 -49.917 1.00 89.56 211 VAL A N 1
ATOM 1740 C CA . VAL A 1 211 ? 26.474 -1.775 -51.074 1.00 89.56 211 VAL A CA 1
ATOM 1741 C C . VAL A 1 211 ? 27.026 -0.542 -51.788 1.00 89.56 211 VAL A C 1
ATOM 1743 O O . VAL A 1 211 ? 27.153 -0.556 -53.014 1.00 89.56 211 VAL A O 1
ATOM 1746 N N . ALA A 1 212 ? 27.392 0.505 -51.044 1.00 83.94 212 ALA A N 1
ATOM 1747 C CA . ALA A 1 212 ? 27.986 1.714 -51.603 1.00 83.94 212 ALA A CA 1
ATOM 1748 C C . ALA A 1 212 ? 29.332 1.408 -52.271 1.00 83.94 212 ALA A C 1
ATOM 1750 O O . ALA A 1 212 ? 29.553 1.835 -53.402 1.00 83.94 212 ALA A O 1
ATOM 1751 N N . GLY A 1 213 ? 30.193 0.615 -51.620 1.00 82.31 213 GLY A N 1
ATOM 1752 C CA . GLY A 1 213 ? 31.472 0.180 -52.181 1.00 82.31 213 GLY A CA 1
ATOM 1753 C C . GLY A 1 213 ? 31.304 -0.586 -53.495 1.00 82.31 213 GLY A C 1
ATOM 1754 O O . GLY A 1 213 ? 31.895 -0.206 -54.503 1.00 82.31 213 GLY A O 1
ATOM 1755 N N . LEU A 1 214 ? 30.440 -1.606 -53.525 1.00 88.25 214 LEU A N 1
ATOM 1756 C CA . LEU A 1 214 ? 30.180 -2.408 -54.728 1.00 88.25 214 LEU A CA 1
ATOM 1757 C C . LEU A 1 214 ? 29.554 -1.585 -55.863 1.00 88.25 214 LEU A C 1
ATOM 1759 O O . LEU A 1 214 ? 29.981 -1.682 -57.015 1.00 88.25 214 LEU A O 1
ATOM 1763 N N . THR A 1 215 ? 28.563 -0.747 -55.552 1.00 87.50 215 THR A N 1
ATOM 1764 C CA . THR A 1 215 ? 27.881 0.099 -56.549 1.00 87.50 215 THR A CA 1
ATOM 1765 C C . THR A 1 215 ? 28.839 1.124 -57.151 1.00 87.50 215 THR A C 1
ATOM 1767 O O . THR A 1 215 ? 28.830 1.381 -58.356 1.00 87.50 215 THR A O 1
ATOM 1770 N N . PHE A 1 216 ? 29.717 1.689 -56.327 1.00 81.19 216 PHE A N 1
ATOM 1771 C CA . PHE A 1 216 ? 30.735 2.620 -56.786 1.00 81.19 216 PHE A CA 1
ATOM 1772 C C . PHE A 1 216 ? 31.785 1.925 -57.655 1.00 81.19 216 PHE A C 1
ATOM 1774 O O . PHE A 1 216 ? 32.035 2.367 -58.774 1.00 81.19 216 PHE A O 1
ATOM 1781 N N . SER A 1 217 ? 32.342 0.796 -57.203 1.00 85.12 217 SER A N 1
ATOM 1782 C CA . SER A 1 217 ? 33.325 0.024 -57.977 1.00 85.12 217 SER A CA 1
ATOM 1783 C C . SER A 1 217 ? 32.785 -0.416 -59.339 1.00 85.12 217 SER A C 1
ATOM 1785 O O . SER A 1 217 ? 33.484 -0.287 -60.343 1.00 85.12 217 SER A O 1
ATOM 1787 N N . THR A 1 218 ? 31.535 -0.882 -59.401 1.00 88.25 218 THR A N 1
ATOM 1788 C CA . THR A 1 218 ? 30.887 -1.269 -60.668 1.00 88.25 218 THR A CA 1
ATOM 1789 C C . THR A 1 218 ? 30.668 -0.072 -61.592 1.00 88.25 218 THR A C 1
ATOM 1791 O O . THR A 1 218 ? 30.973 -0.159 -62.782 1.00 88.25 218 THR A O 1
ATOM 1794 N N . SER A 1 219 ? 30.224 1.067 -61.053 1.00 84.25 219 SER A N 1
ATOM 1795 C CA . SER A 1 219 ? 30.031 2.303 -61.825 1.00 84.25 219 SER A CA 1
ATOM 1796 C C . SER A 1 219 ? 31.335 2.817 -62.437 1.00 84.25 219 SER A C 1
ATOM 1798 O O . SER A 1 219 ? 31.346 3.245 -63.590 1.00 84.25 219 SER A O 1
ATOM 1800 N N . VAL A 1 220 ? 32.445 2.737 -61.699 1.00 81.19 220 VAL A N 1
ATOM 1801 C CA . VAL A 1 220 ? 33.781 3.095 -62.202 1.00 81.19 220 VAL A CA 1
ATOM 1802 C C . VAL A 1 220 ? 34.214 2.169 -63.313 1.00 81.19 220 VAL A C 1
ATOM 1804 O O . VAL A 1 220 ? 34.582 2.630 -64.391 1.00 81.19 220 VAL A O 1
ATOM 1807 N N . LEU A 1 221 ? 34.166 0.862 -63.050 1.00 83.88 221 LEU A N 1
ATOM 1808 C CA . LEU A 1 221 ? 34.672 -0.142 -63.974 1.00 83.88 221 LEU A CA 1
ATOM 1809 C C . LEU A 1 221 ? 33.876 -0.136 -65.286 1.00 83.88 221 LEU A C 1
ATOM 1811 O O . LEU A 1 221 ? 34.453 -0.301 -66.352 1.00 83.88 221 LEU A O 1
ATOM 1815 N N . SER A 1 222 ? 32.573 0.148 -65.220 1.00 85.06 222 SER A N 1
ATOM 1816 C CA . SER A 1 222 ? 31.703 0.263 -66.394 1.00 85.06 222 SER A CA 1
ATOM 1817 C C . SER A 1 222 ? 31.907 1.542 -67.224 1.00 85.06 222 SER A C 1
ATOM 1819 O O . SER A 1 222 ? 31.346 1.636 -68.320 1.00 85.06 222 SER A O 1
ATOM 1821 N N . ASN A 1 223 ? 32.621 2.545 -66.704 1.00 83.12 223 ASN A N 1
ATOM 1822 C CA . ASN A 1 223 ? 32.850 3.830 -67.378 1.00 83.12 223 ASN A CA 1
ATOM 1823 C C . ASN A 1 223 ? 34.337 4.121 -67.638 1.00 83.12 223 ASN A C 1
ATOM 1825 O O . ASN A 1 223 ? 34.667 5.193 -68.153 1.00 83.12 223 ASN A O 1
ATOM 1829 N N . ILE A 1 224 ? 35.228 3.182 -67.299 1.00 83.12 224 ILE A N 1
ATOM 1830 C CA . ILE A 1 224 ? 36.682 3.342 -67.423 1.00 83.12 224 ILE A CA 1
ATOM 1831 C C . ILE A 1 224 ? 37.152 3.425 -68.881 1.00 83.12 224 ILE A C 1
ATOM 1833 O O . ILE A 1 224 ? 38.173 4.044 -69.161 1.00 83.12 224 ILE A O 1
ATOM 1837 N N . ASP A 1 225 ? 36.396 2.832 -69.804 1.00 82.12 225 ASP A N 1
ATOM 1838 C CA . ASP A 1 225 ? 36.678 2.784 -71.241 1.00 82.12 225 ASP A CA 1
ATOM 1839 C C . ASP A 1 225 ? 36.086 3.976 -72.017 1.00 82.12 225 ASP A C 1
ATOM 1841 O O . ASP A 1 225 ? 36.612 4.365 -73.059 1.00 82.12 225 ASP A O 1
ATOM 1845 N N . LYS A 1 226 ? 35.001 4.576 -71.515 1.00 78.50 226 LYS A N 1
ATOM 1846 C CA . LYS A 1 226 ? 34.232 5.629 -72.208 1.00 78.50 226 LYS A CA 1
ATOM 1847 C C . LYS A 1 226 ? 34.704 7.050 -71.919 1.00 78.50 226 LYS A C 1
ATOM 1849 O O . LYS A 1 226 ? 34.520 7.939 -72.750 1.00 78.50 226 LYS A O 1
ATOM 1854 N N . SER A 1 227 ? 35.256 7.297 -70.735 1.00 78.38 227 SER A N 1
ATOM 1855 C CA . SER A 1 227 ? 35.657 8.636 -70.294 1.00 78.38 227 SER A CA 1
ATOM 1856 C C . SER A 1 227 ? 37.173 8.772 -70.264 1.00 78.38 227 SER A C 1
ATOM 1858 O O . SER A 1 227 ? 37.884 7.833 -69.921 1.00 78.38 227 SER A O 1
ATOM 1860 N N . SER A 1 228 ? 37.690 9.976 -70.539 1.00 81.06 228 SER A N 1
ATOM 1861 C CA . SER A 1 228 ? 39.103 10.245 -70.270 1.00 81.06 228 SER A CA 1
ATOM 1862 C C . SER A 1 228 ? 39.391 10.054 -68.781 1.00 81.06 228 SER A C 1
ATOM 1864 O O . SER A 1 228 ? 38.590 10.445 -67.922 1.00 81.06 228 SER A O 1
ATOM 1866 N N . ILE A 1 229 ? 40.551 9.468 -68.482 1.00 81.25 229 ILE A N 1
ATOM 1867 C CA . ILE A 1 229 ? 40.942 9.120 -67.113 1.00 81.25 229 ILE A CA 1
ATOM 1868 C C . ILE A 1 229 ? 40.912 10.344 -66.185 1.00 81.25 229 ILE A C 1
ATOM 1870 O O . ILE A 1 229 ? 40.433 10.255 -65.060 1.00 81.25 229 ILE A O 1
ATOM 1874 N N . TYR A 1 230 ? 41.293 11.521 -66.699 1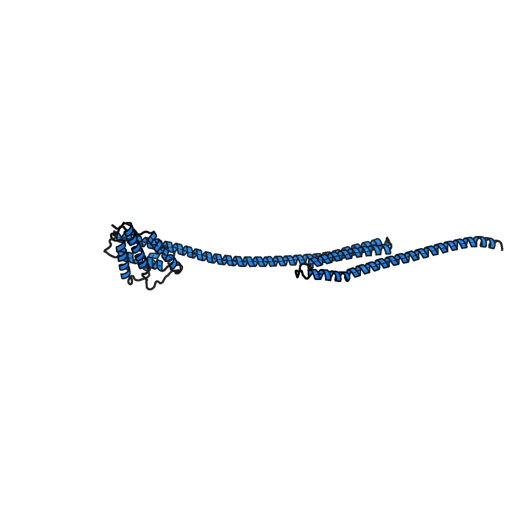.00 83.94 230 TYR A N 1
ATOM 1875 C CA . TYR A 1 230 ? 41.266 12.786 -65.961 1.00 83.94 230 TYR A CA 1
ATOM 1876 C C . TYR A 1 230 ? 39.845 13.231 -65.574 1.00 83.94 230 TYR A C 1
ATOM 1878 O O . TYR A 1 230 ? 39.630 13.686 -64.453 1.00 83.94 230 TYR A O 1
ATOM 1886 N N . ARG A 1 231 ? 38.856 13.079 -66.471 1.00 82.25 231 ARG A N 1
ATOM 1887 C CA . ARG A 1 231 ? 37.452 13.439 -66.188 1.00 82.25 231 ARG A CA 1
ATOM 1888 C C . ARG A 1 231 ? 36.811 12.465 -65.207 1.00 82.25 231 ARG A C 1
ATOM 1890 O O . ARG A 1 231 ? 36.074 12.892 -64.322 1.00 82.25 231 ARG A O 1
ATOM 1897 N N . LEU A 1 232 ? 37.127 11.178 -65.348 1.00 83.69 232 LEU A N 1
ATOM 1898 C CA . LEU A 1 232 ? 36.636 10.137 -64.452 1.00 83.69 232 LEU A CA 1
ATOM 1899 C C . LEU A 1 232 ? 37.159 10.371 -63.031 1.00 83.69 232 LEU A C 1
ATOM 1901 O O . LEU A 1 232 ? 36.363 10.462 -62.102 1.00 83.69 232 LEU A O 1
ATOM 1905 N N . VAL A 1 233 ? 38.472 10.556 -62.861 1.00 84.25 233 VAL A N 1
ATOM 1906 C CA . VAL A 1 233 ? 39.092 10.803 -61.546 1.00 84.25 233 VAL A CA 1
ATOM 1907 C C . VAL A 1 233 ? 38.547 12.077 -60.891 1.00 84.25 233 VAL A C 1
ATOM 1909 O O . VAL A 1 233 ? 38.257 12.067 -59.697 1.00 84.25 233 VAL A O 1
ATOM 1912 N N . LEU A 1 234 ? 38.324 13.150 -61.655 1.00 83.31 234 LEU A N 1
ATOM 1913 C CA . LEU A 1 234 ? 37.780 14.402 -61.118 1.00 83.31 234 LEU A CA 1
ATOM 1914 C C . LEU A 1 234 ? 36.374 14.222 -60.528 1.00 83.31 234 LEU A C 1
ATOM 1916 O O . LEU A 1 234 ? 36.130 14.624 -59.388 1.00 83.31 234 LEU A O 1
ATOM 1920 N N . ILE A 1 235 ? 35.455 13.599 -61.274 1.00 83.44 235 ILE A N 1
ATOM 1921 C CA . ILE A 1 235 ? 34.075 13.363 -60.812 1.00 83.44 235 ILE A CA 1
ATOM 1922 C C . ILE A 1 235 ? 34.072 12.427 -59.597 1.00 83.44 235 ILE A C 1
ATOM 1924 O O . ILE A 1 235 ? 33.350 12.656 -58.627 1.00 83.44 235 ILE A O 1
ATOM 1928 N N . MET A 1 236 ? 34.934 11.415 -59.616 1.00 83.31 236 MET A N 1
ATOM 1929 C CA . MET A 1 236 ? 35.110 10.458 -58.526 1.00 83.31 236 MET A CA 1
ATOM 1930 C C . MET A 1 236 ? 35.585 11.112 -57.229 1.00 83.31 236 MET A C 1
ATOM 1932 O O . MET A 1 236 ? 35.023 10.851 -56.163 1.00 83.31 236 MET A O 1
ATOM 1936 N N . CYS A 1 237 ? 36.577 12.001 -57.311 1.00 85.56 237 CYS A N 1
ATOM 1937 C CA . CYS A 1 237 ? 37.046 12.773 -56.164 1.00 85.56 237 CYS A CA 1
ATOM 1938 C C . CYS A 1 237 ? 35.957 13.708 -55.623 1.00 85.56 237 CYS A C 1
ATOM 1940 O O . CYS A 1 237 ? 35.812 13.823 -54.407 1.00 85.56 237 CYS A O 1
ATOM 1942 N N . LEU A 1 238 ? 35.165 14.337 -56.497 1.00 83.75 238 LEU A N 1
ATOM 1943 C CA . LEU A 1 238 ? 34.088 15.247 -56.095 1.00 83.75 238 LEU A CA 1
ATOM 1944 C C . LEU A 1 238 ? 32.965 14.503 -55.354 1.00 83.75 238 LEU A C 1
ATOM 1946 O O . LEU A 1 238 ? 32.548 14.930 -54.276 1.00 83.75 238 LEU A O 1
ATOM 1950 N N . ILE A 1 239 ? 32.527 13.357 -55.883 1.00 84.38 239 ILE A N 1
ATOM 1951 C CA . ILE A 1 239 ? 31.513 12.508 -55.239 1.00 84.38 239 ILE A CA 1
ATOM 1952 C C . ILE A 1 239 ? 32.042 11.960 -53.908 1.00 84.38 239 ILE A C 1
ATOM 1954 O O . ILE A 1 239 ? 31.350 12.045 -52.893 1.00 84.38 239 ILE A O 1
ATOM 1958 N N . GLY A 1 240 ? 33.278 11.449 -53.882 1.00 82.50 240 GLY A N 1
ATOM 1959 C CA . GLY A 1 240 ? 33.907 10.941 -52.660 1.00 82.50 240 GLY A CA 1
ATOM 1960 C C . GLY A 1 240 ? 34.027 12.006 -51.567 1.00 82.50 240 GLY A C 1
ATOM 1961 O O . GLY A 1 240 ? 33.739 11.726 -50.401 1.00 82.50 240 GLY A O 1
ATOM 1962 N N . LEU A 1 241 ? 34.371 13.243 -51.939 1.00 85.00 241 LEU A N 1
ATOM 1963 C CA . LEU A 1 241 ? 34.404 14.389 -51.030 1.00 85.00 241 LEU A CA 1
ATOM 1964 C C . LEU A 1 241 ? 33.010 14.683 -50.467 1.00 85.00 241 LEU A C 1
ATOM 1966 O O . LEU A 1 241 ? 32.854 14.801 -49.252 1.00 85.00 241 LEU A O 1
ATOM 1970 N N . PHE A 1 242 ? 31.990 14.766 -51.321 1.00 83.50 242 PHE A N 1
ATOM 1971 C CA . PHE A 1 242 ? 30.624 15.068 -50.893 1.00 83.50 242 PHE A CA 1
ATOM 1972 C C . PHE A 1 242 ? 30.067 14.002 -49.937 1.00 83.50 242 PHE A C 1
ATOM 1974 O O . PHE A 1 242 ? 29.604 14.328 -48.842 1.00 83.50 242 PHE A O 1
ATOM 1981 N N . ILE A 1 243 ? 30.192 12.723 -50.304 1.00 82.75 243 ILE A N 1
ATOM 1982 C CA . ILE A 1 243 ? 29.713 11.592 -49.497 1.00 82.75 243 ILE A CA 1
ATOM 1983 C C . ILE A 1 243 ? 30.438 11.520 -48.149 1.00 82.75 243 ILE A C 1
ATOM 1985 O O . ILE A 1 243 ? 29.787 11.364 -47.116 1.00 82.75 243 ILE A O 1
ATOM 1989 N N . THR A 1 244 ? 31.763 11.688 -48.125 1.00 82.44 244 THR A N 1
ATOM 1990 C CA . THR A 1 244 ? 32.538 11.619 -46.872 1.00 82.44 244 THR A CA 1
ATOM 1991 C C . THR A 1 244 ? 32.161 12.745 -45.907 1.00 82.44 244 THR A C 1
ATOM 1993 O O . THR A 1 244 ? 32.037 12.512 -44.704 1.00 82.44 244 THR A O 1
ATOM 1996 N N . ASN A 1 245 ? 31.916 13.957 -46.416 1.00 83.75 245 ASN A N 1
ATOM 1997 C CA . ASN A 1 245 ? 31.470 15.073 -45.581 1.00 83.75 245 ASN A CA 1
ATOM 1998 C C . ASN A 1 245 ? 30.062 14.830 -45.015 1.00 83.75 245 ASN A C 1
ATOM 2000 O O . ASN A 1 245 ? 29.854 15.025 -43.817 1.00 83.75 245 ASN A O 1
ATOM 2004 N N . ILE A 1 246 ? 29.117 14.336 -45.824 1.00 82.75 246 ILE A N 1
ATOM 2005 C CA . ILE A 1 246 ? 27.768 13.985 -45.344 1.00 82.75 246 ILE A CA 1
ATOM 2006 C C . ILE A 1 246 ? 27.827 12.898 -44.267 1.00 82.75 246 ILE A C 1
ATOM 2008 O O . ILE A 1 246 ? 27.210 13.051 -43.212 1.00 82.75 246 ILE A O 1
ATOM 2012 N N . LEU A 1 247 ? 28.595 11.828 -44.495 1.00 82.25 247 LEU A N 1
ATOM 2013 C CA . LEU A 1 247 ? 28.750 10.745 -43.520 1.00 82.25 247 LEU A CA 1
ATOM 2014 C C . LEU A 1 247 ? 29.343 11.240 -42.201 1.00 82.25 247 LEU A C 1
ATOM 2016 O O . LEU A 1 247 ? 28.918 10.796 -41.135 1.00 82.25 247 LEU A O 1
ATOM 2020 N N . HIS A 1 248 ? 30.277 12.191 -42.242 1.00 82.75 248 HIS A N 1
ATOM 2021 C CA . HIS A 1 248 ? 30.799 12.791 -41.022 1.00 82.75 248 HIS A CA 1
ATOM 2022 C C . HIS A 1 248 ? 29.742 13.562 -40.233 1.00 82.75 248 HIS A C 1
ATOM 2024 O O . HIS A 1 248 ? 29.652 13.384 -39.017 1.00 82.75 248 HIS A O 1
ATOM 2030 N N . TYR A 1 249 ? 28.955 14.413 -40.897 1.00 79.88 249 TYR A N 1
ATOM 2031 C CA . TYR A 1 249 ? 27.889 15.154 -40.223 1.00 79.88 249 TYR A CA 1
ATOM 2032 C C . TYR A 1 249 ? 26.863 14.197 -39.610 1.00 79.88 249 TYR A C 1
ATOM 2034 O O . TYR A 1 249 ? 26.489 14.369 -38.450 1.00 79.88 249 TYR A O 1
ATOM 2042 N N . LEU A 1 250 ? 26.500 13.134 -40.335 1.00 76.44 250 LEU A N 1
ATOM 2043 C CA . LEU A 1 250 ? 25.600 12.094 -39.842 1.00 76.44 250 LEU A CA 1
ATOM 2044 C C . LEU A 1 250 ? 26.182 11.359 -38.625 1.00 76.44 250 LEU A C 1
ATOM 2046 O O . LEU A 1 250 ? 25.506 11.220 -37.611 1.00 76.44 250 LEU A O 1
ATOM 2050 N N . TYR A 1 251 ? 27.446 10.932 -38.679 1.00 73.94 251 TYR A N 1
ATOM 2051 C CA . TYR A 1 251 ? 28.091 10.249 -37.553 1.00 73.94 251 TYR A CA 1
ATOM 2052 C C . TYR A 1 251 ? 28.261 11.168 -36.339 1.00 73.94 251 TYR A C 1
ATOM 2054 O O . TYR A 1 251 ? 28.092 10.732 -35.202 1.00 73.94 251 TYR A O 1
ATOM 2062 N N . SER A 1 252 ? 28.568 12.450 -36.558 1.00 73.56 252 SER A N 1
ATOM 2063 C CA . SER A 1 252 ? 28.644 13.436 -35.479 1.00 73.56 252 SER A CA 1
ATOM 2064 C C . SER A 1 252 ? 27.292 13.610 -34.792 1.00 73.56 252 SER A C 1
ATOM 2066 O O . SER A 1 252 ? 27.245 13.603 -33.565 1.00 73.56 252 SER A O 1
ATOM 2068 N N . PHE A 1 253 ? 26.210 13.683 -35.569 1.00 70.75 253 PHE A N 1
ATOM 2069 C CA . PHE A 1 253 ? 24.842 13.756 -35.059 1.00 70.75 253 PHE A CA 1
ATOM 2070 C C . PHE A 1 253 ? 24.442 12.492 -34.282 1.00 70.75 253 PHE A C 1
ATOM 2072 O O . PHE A 1 253 ? 23.937 12.576 -33.165 1.00 70.75 253 PHE A O 1
ATOM 2079 N N . VAL A 1 254 ? 24.743 11.301 -34.811 1.00 70.62 254 VAL A N 1
ATOM 2080 C CA . VAL A 1 254 ? 24.480 10.026 -34.119 1.00 70.62 254 VAL A CA 1
ATOM 2081 C C . VAL A 1 254 ? 25.283 9.918 -32.819 1.00 70.62 254 VAL A C 1
ATOM 2083 O O . VAL A 1 254 ? 24.748 9.494 -31.795 1.00 70.62 254 VAL A O 1
ATOM 2086 N N . ARG A 1 255 ? 26.555 10.337 -32.821 1.00 68.06 255 ARG A N 1
ATOM 2087 C CA . ARG A 1 255 ? 27.396 10.389 -31.616 1.00 68.06 255 ARG A CA 1
ATOM 2088 C C . ARG A 1 255 ? 26.813 11.345 -30.576 1.00 68.06 255 ARG A C 1
ATOM 2090 O O . ARG A 1 255 ? 26.809 11.020 -29.393 1.00 68.06 255 ARG A O 1
ATOM 2097 N N . GLU A 1 256 ? 26.310 12.496 -31.001 1.00 69.06 256 GLU A N 1
ATOM 2098 C CA . GLU A 1 256 ? 25.655 13.459 -30.117 1.00 69.06 256 GLU A CA 1
ATOM 2099 C C . GLU A 1 256 ? 24.370 12.891 -29.503 1.00 69.06 256 GLU A C 1
ATOM 2101 O O . GLU A 1 256 ? 24.166 13.033 -28.305 1.00 69.06 256 GLU A O 1
ATOM 2106 N N . ILE A 1 257 ? 23.564 12.131 -30.246 1.00 67.44 257 ILE A N 1
ATOM 2107 C CA . ILE A 1 257 ? 22.388 11.445 -29.681 1.00 67.44 257 ILE A CA 1
ATOM 2108 C C . ILE A 1 257 ? 22.795 10.318 -28.717 1.00 67.44 257 ILE A C 1
ATOM 2110 O O . ILE A 1 257 ? 22.220 10.170 -27.640 1.00 67.44 257 ILE A O 1
ATOM 2114 N N . HIS A 1 258 ? 23.799 9.515 -29.078 1.00 65.19 258 HIS A N 1
ATOM 2115 C CA . HIS A 1 258 ? 24.202 8.347 -28.291 1.00 65.19 258 HIS A CA 1
ATOM 2116 C C . HIS A 1 258 ? 24.908 8.721 -26.973 1.00 65.19 258 HIS A C 1
ATOM 2118 O O . HIS A 1 258 ? 24.719 8.043 -25.953 1.00 65.19 258 HIS A O 1
ATOM 2124 N N . PHE A 1 259 ? 25.726 9.782 -26.988 1.00 66.31 259 PHE A N 1
ATOM 2125 C CA . PHE A 1 259 ? 26.539 10.229 -25.848 1.00 66.31 259 PHE A CA 1
ATOM 2126 C C . PHE A 1 259 ? 26.043 11.527 -25.188 1.00 66.31 259 PHE A C 1
ATOM 2128 O O . PHE A 1 259 ? 26.371 11.765 -24.030 1.00 66.31 259 PHE A O 1
ATOM 2135 N N . GLY A 1 260 ? 25.249 12.352 -25.877 1.00 54.66 260 GLY A N 1
ATOM 2136 C CA . GLY A 1 260 ? 24.769 13.655 -25.392 1.00 54.66 260 GLY A CA 1
ATOM 2137 C C . GLY A 1 260 ? 23.611 13.592 -24.394 1.00 54.66 260 GLY A C 1
ATOM 2138 O O . GLY A 1 260 ? 23.236 14.616 -23.834 1.00 54.66 260 GLY A O 1
ATOM 2139 N N . ILE A 1 261 ? 23.089 12.401 -24.091 1.00 50.34 261 ILE A N 1
ATOM 2140 C CA . ILE A 1 261 ? 22.103 12.188 -23.018 1.00 50.34 261 ILE A CA 1
ATOM 2141 C C . ILE A 1 261 ? 22.816 11.641 -21.770 1.00 50.34 261 ILE A C 1
ATOM 2143 O O . ILE A 1 261 ? 22.484 10.585 -21.239 1.00 50.34 261 ILE A O 1
ATOM 2147 N N . SER A 1 262 ? 23.849 12.348 -21.310 1.00 44.91 262 SER A N 1
ATOM 2148 C CA . SER A 1 262 ? 24.406 12.173 -19.967 1.00 44.91 262 SER A CA 1
ATOM 2149 C C . SER A 1 262 ? 24.588 13.549 -19.343 1.00 44.91 262 SER A C 1
ATOM 2151 O O . SER A 1 262 ? 25.583 14.230 -19.575 1.00 44.91 262 SER A O 1
ATOM 2153 N N . ASN A 1 263 ? 23.592 13.963 -18.560 1.00 49.03 263 ASN A N 1
ATOM 2154 C CA . ASN A 1 263 ? 23.622 15.170 -17.740 1.00 49.03 263 ASN A CA 1
ATOM 2155 C C . ASN A 1 263 ? 24.919 15.253 -16.915 1.00 49.03 263 ASN A C 1
ATOM 2157 O O . ASN A 1 263 ? 25.092 14.492 -15.962 1.00 49.03 263 ASN A O 1
ATOM 2161 N N . LYS A 1 264 ? 25.774 16.236 -17.215 1.00 42.12 264 LYS A N 1
ATOM 2162 C CA . LYS A 1 264 ? 26.549 16.953 -16.194 1.00 42.12 264 LYS A CA 1
ATOM 2163 C C . LYS A 1 264 ? 26.925 18.359 -16.671 1.00 42.12 264 LYS A C 1
ATOM 2165 O O . LYS A 1 264 ? 27.620 18.533 -17.663 1.00 42.12 264 LYS A O 1
ATOM 2170 N N . ASP A 1 265 ? 26.423 19.323 -15.903 1.00 42.84 265 ASP A N 1
ATOM 2171 C CA . ASP A 1 265 ? 26.786 20.736 -15.808 1.00 42.84 265 ASP A CA 1
ATOM 2172 C C . ASP A 1 265 ? 26.619 21.635 -17.044 1.00 42.84 265 ASP A C 1
ATOM 2174 O O . ASP A 1 265 ? 27.373 21.614 -18.014 1.00 42.84 265 ASP A O 1
ATOM 2178 N N . LYS A 1 266 ? 25.679 22.583 -16.917 1.00 45.12 266 LYS A N 1
ATOM 2179 C CA . LYS A 1 266 ? 25.467 23.720 -17.833 1.00 45.12 266 LYS A CA 1
ATOM 2180 C C . LYS A 1 266 ? 26.724 24.589 -18.038 1.00 45.12 266 LYS A C 1
ATOM 2182 O O . LYS A 1 266 ? 26.796 25.310 -19.025 1.00 45.12 266 LYS A O 1
ATOM 2187 N N . ASN A 1 267 ? 27.735 24.465 -17.174 1.00 45.28 267 ASN A N 1
ATOM 2188 C CA . ASN A 1 267 ? 29.029 25.149 -17.301 1.00 45.28 267 ASN A CA 1
ATOM 2189 C C . ASN A 1 267 ? 30.043 24.395 -18.187 1.00 45.28 267 ASN A C 1
ATOM 2191 O O . ASN A 1 267 ? 31.071 24.953 -18.550 1.00 45.28 267 ASN A O 1
ATOM 2195 N N . VAL A 1 268 ? 29.759 23.145 -18.568 1.00 47.81 268 VAL A N 1
ATOM 2196 C CA . VAL A 1 268 ? 30.583 22.360 -19.502 1.00 47.81 268 VAL A CA 1
ATOM 2197 C C . VAL A 1 268 ? 30.178 22.633 -20.956 1.00 47.81 268 VAL A C 1
ATOM 2199 O O . VAL A 1 268 ? 31.017 22.570 -21.849 1.00 47.81 268 VAL A O 1
ATOM 2202 N N . CYS A 1 269 ? 28.923 23.023 -21.209 1.00 45.84 269 CYS A N 1
ATOM 2203 C CA . CYS A 1 269 ? 28.417 23.288 -22.563 1.00 45.84 269 CYS A CA 1
ATOM 2204 C C . CYS A 1 269 ? 29.108 24.485 -23.245 1.00 45.84 269 CYS A C 1
ATOM 2206 O O . CYS A 1 269 ? 29.350 24.439 -24.449 1.00 45.84 269 CYS A O 1
ATOM 2208 N N . VAL A 1 270 ? 29.495 25.516 -22.483 1.00 46.66 270 VAL A N 1
ATOM 2209 C CA . VAL A 1 270 ? 30.276 26.654 -23.009 1.00 46.66 270 VAL A CA 1
ATOM 2210 C C . VAL A 1 270 ? 31.682 26.195 -23.416 1.00 46.66 270 VAL A C 1
ATOM 2212 O O . VAL A 1 270 ? 32.157 26.503 -24.507 1.00 46.66 270 VAL A O 1
ATOM 2215 N N . ASN A 1 271 ? 32.291 25.335 -22.600 1.00 45.81 271 ASN A N 1
ATOM 2216 C CA . ASN A 1 271 ? 33.654 24.847 -22.804 1.00 45.81 271 ASN A CA 1
ATOM 2217 C C . ASN A 1 271 ? 33.740 23.767 -23.902 1.00 45.81 271 ASN A C 1
ATOM 2219 O O . ASN A 1 271 ? 34.800 23.568 -24.489 1.00 45.81 271 ASN A O 1
ATOM 2223 N N . ILE A 1 272 ? 32.643 23.061 -24.209 1.00 48.97 272 ILE A N 1
ATOM 2224 C CA . ILE A 1 272 ? 32.588 22.094 -25.317 1.00 48.97 272 ILE A CA 1
ATOM 2225 C C . ILE A 1 272 ? 32.508 22.807 -26.669 1.00 48.97 272 ILE A C 1
ATOM 2227 O O . ILE A 1 272 ? 33.151 22.338 -27.606 1.00 48.97 272 ILE A O 1
ATOM 2231 N N . TRP A 1 273 ? 31.776 23.922 -26.804 1.00 42.69 273 TRP A N 1
ATOM 2232 C CA . TRP A 1 273 ? 31.675 24.637 -28.088 1.00 42.69 273 TRP A CA 1
ATOM 2233 C C . TRP A 1 273 ? 33.011 25.296 -28.469 1.00 42.69 273 TRP A C 1
ATOM 2235 O O . TRP A 1 273 ? 33.480 25.135 -29.597 1.00 42.69 273 TRP A O 1
ATOM 2245 N N . GLU A 1 274 ? 33.706 25.936 -27.526 1.00 45.56 274 GLU A N 1
ATOM 2246 C CA . GLU A 1 274 ? 35.048 26.473 -27.806 1.00 45.56 274 GLU A CA 1
ATOM 2247 C C . GLU A 1 274 ? 36.060 25.361 -28.134 1.00 45.56 274 GLU A C 1
ATOM 2249 O O . GLU A 1 274 ? 36.794 25.460 -29.117 1.00 45.56 274 GLU A O 1
ATOM 2254 N N . ASN A 1 275 ? 36.026 24.238 -27.409 1.00 44.56 275 ASN A N 1
ATOM 2255 C CA . ASN A 1 275 ? 36.977 23.139 -27.609 1.00 44.56 275 ASN A CA 1
ATOM 2256 C C . ASN A 1 275 ? 36.646 22.265 -28.843 1.00 44.56 275 ASN A C 1
ATOM 2258 O O . ASN A 1 275 ? 37.530 21.656 -29.447 1.00 44.56 275 ASN A O 1
ATOM 2262 N N . THR A 1 276 ? 35.383 22.214 -29.285 1.00 46.31 276 THR A N 1
ATOM 2263 C CA . THR A 1 276 ? 35.016 21.580 -30.567 1.00 46.31 276 THR A CA 1
ATOM 2264 C C . THR A 1 276 ? 35.467 22.425 -31.749 1.00 46.31 276 THR A C 1
ATOM 2266 O O . THR A 1 276 ? 35.940 21.852 -32.728 1.00 46.31 276 THR A O 1
ATOM 2269 N N . LYS A 1 277 ? 35.412 23.760 -31.658 1.00 44.31 277 LYS A N 1
ATOM 2270 C CA . LYS A 1 277 ? 35.890 24.661 -32.718 1.00 44.31 277 LYS A CA 1
ATOM 2271 C C . LYS A 1 277 ? 37.387 24.464 -33.010 1.00 44.31 277 LYS A C 1
ATOM 2273 O O . LYS A 1 277 ? 37.755 24.336 -34.178 1.00 44.31 277 LYS A O 1
ATOM 2278 N N . ASP A 1 278 ? 38.212 24.294 -31.974 1.00 45.38 278 ASP A N 1
ATOM 2279 C CA . ASP A 1 278 ? 39.643 23.973 -32.122 1.00 45.38 278 ASP A CA 1
ATOM 2280 C C . ASP A 1 278 ? 39.906 22.530 -32.598 1.00 45.38 278 ASP A C 1
ATOM 2282 O O . ASP A 1 278 ? 40.810 22.287 -33.404 1.00 45.38 278 ASP A O 1
ATOM 2286 N N . LYS A 1 279 ? 39.079 21.550 -32.197 1.00 46.22 279 LYS A N 1
ATOM 2287 C CA . LYS A 1 279 ? 39.185 20.161 -32.696 1.00 46.22 279 LYS A CA 1
ATOM 2288 C C . LYS A 1 279 ? 38.741 19.997 -34.151 1.00 46.22 279 LYS A C 1
ATOM 2290 O O . LYS A 1 279 ? 39.240 19.100 -34.832 1.00 46.22 279 LYS A O 1
ATOM 2295 N N . PHE A 1 280 ? 37.823 20.836 -34.634 1.00 45.72 280 PHE A N 1
ATOM 2296 C CA . PHE A 1 280 ? 37.364 20.827 -36.025 1.00 45.72 280 PHE A CA 1
ATOM 2297 C C . PHE A 1 280 ? 38.465 21.297 -36.990 1.00 45.72 280 PHE A C 1
ATOM 2299 O O . PHE A 1 280 ? 38.643 20.680 -38.041 1.00 45.72 280 PHE A O 1
ATOM 2306 N N . CYS A 1 281 ? 39.267 22.297 -36.609 1.00 43.81 281 CYS A N 1
ATOM 2307 C CA . CYS A 1 281 ? 40.376 22.803 -37.430 1.00 43.81 281 CYS A CA 1
ATOM 2308 C C . CYS A 1 281 ? 41.572 21.835 -37.534 1.00 43.81 281 CYS A C 1
ATOM 2310 O O . CYS A 1 281 ? 42.314 21.884 -38.512 1.00 43.81 281 CYS A O 1
ATOM 2312 N N . ASN A 1 282 ? 41.732 20.897 -36.591 1.00 48.56 282 ASN A N 1
ATOM 2313 C CA . ASN A 1 282 ? 42.719 19.806 -36.672 1.00 48.56 282 ASN A CA 1
ATOM 2314 C C . ASN A 1 282 ? 42.070 18.430 -36.947 1.00 48.56 282 ASN A C 1
ATOM 2316 O O . ASN A 1 282 ? 42.685 17.381 -36.732 1.00 48.56 282 ASN A O 1
ATOM 2320 N N . SER A 1 283 ? 40.815 18.422 -37.409 1.00 65.94 283 SER A N 1
ATOM 2321 C CA . SER A 1 283 ? 40.045 17.199 -37.640 1.00 65.94 283 SER A CA 1
ATOM 2322 C C . SER A 1 283 ? 40.616 16.392 -38.807 1.00 65.94 283 SER A C 1
ATOM 2324 O O . SER A 1 283 ? 41.010 16.943 -39.839 1.00 65.94 283 SER A O 1
ATOM 2326 N N . TYR A 1 284 ? 40.609 15.062 -38.674 1.00 71.69 284 TYR A N 1
ATOM 2327 C CA . TYR A 1 284 ? 41.005 14.122 -39.731 1.00 71.69 284 TYR A CA 1
ATOM 2328 C C . TYR A 1 284 ? 40.291 14.388 -41.063 1.00 71.69 284 TYR A C 1
ATOM 2330 O O . TYR A 1 284 ? 40.852 14.129 -42.123 1.00 71.69 284 TYR A O 1
ATOM 2338 N N . ILE A 1 285 ? 39.092 14.969 -41.026 1.00 79.56 285 ILE A N 1
ATOM 2339 C CA . ILE A 1 285 ? 38.323 15.289 -42.232 1.00 79.56 285 ILE A CA 1
ATOM 2340 C C . ILE A 1 285 ? 38.807 16.546 -42.925 1.00 79.56 285 ILE A C 1
ATOM 2342 O O . ILE A 1 285 ? 38.802 16.587 -44.147 1.00 79.56 285 ILE A O 1
ATOM 2346 N N . PHE A 1 286 ? 39.294 17.542 -42.186 1.00 80.62 286 PHE A N 1
ATOM 2347 C CA . PHE A 1 286 ? 39.928 18.695 -42.816 1.00 80.62 286 PHE A CA 1
ATOM 2348 C C . PHE A 1 286 ? 41.204 18.261 -43.554 1.00 80.62 286 PHE A C 1
ATOM 2350 O O . PHE A 1 286 ? 41.412 18.635 -44.706 1.00 80.62 286 PHE A O 1
ATOM 2357 N N . LYS A 1 287 ? 41.990 17.359 -42.944 1.00 84.69 287 LYS A N 1
ATOM 2358 C CA . LYS A 1 287 ? 43.162 16.731 -43.582 1.00 84.69 287 LYS A CA 1
ATOM 2359 C C . LYS A 1 287 ? 42.776 15.887 -44.802 1.00 84.69 287 LYS A C 1
ATOM 2361 O O . LYS A 1 287 ? 43.436 15.987 -45.831 1.00 84.69 287 LYS A O 1
ATOM 2366 N N . PHE A 1 288 ? 41.698 15.108 -44.718 1.00 85.81 288 PHE A N 1
ATOM 2367 C CA . PHE A 1 288 ? 41.171 14.330 -45.844 1.00 85.81 288 PHE A CA 1
ATOM 2368 C C . PHE A 1 288 ? 40.675 15.225 -46.989 1.00 85.81 288 PHE A C 1
ATOM 2370 O O . PHE A 1 288 ? 41.036 15.001 -48.140 1.00 85.81 288 PHE A O 1
ATOM 2377 N N . ASN A 1 289 ? 39.909 16.276 -46.687 1.00 88.62 289 ASN A N 1
ATOM 2378 C CA . ASN A 1 289 ? 39.411 17.224 -47.682 1.00 88.62 289 ASN A CA 1
ATOM 2379 C C . ASN A 1 289 ? 40.571 17.952 -48.382 1.00 88.62 289 ASN A C 1
ATOM 2381 O O . ASN A 1 289 ? 40.551 18.077 -49.605 1.00 88.62 289 ASN A O 1
ATOM 2385 N N . ILE A 1 290 ? 41.611 18.365 -47.640 1.00 88.06 290 ILE A N 1
ATOM 2386 C CA . ILE A 1 290 ? 42.847 18.923 -48.219 1.00 88.06 290 ILE A CA 1
ATOM 2387 C C . ILE A 1 290 ? 43.544 17.895 -49.114 1.00 88.06 290 ILE A C 1
ATOM 2389 O O . ILE A 1 290 ? 43.930 18.222 -50.232 1.00 88.06 290 ILE A O 1
ATOM 2393 N N . PHE A 1 291 ? 43.681 16.648 -48.660 1.00 88.81 291 PHE A N 1
ATOM 2394 C CA . PHE A 1 291 ? 44.299 15.580 -49.446 1.00 88.81 291 PHE A CA 1
ATOM 2395 C C . PHE A 1 291 ? 43.564 15.338 -50.775 1.00 88.81 291 PHE A C 1
ATOM 2397 O O . PHE A 1 291 ? 44.197 15.282 -51.829 1.00 88.81 291 PHE A O 1
ATOM 2404 N N . VAL A 1 292 ? 42.229 15.275 -50.754 1.00 88.56 292 VAL A N 1
ATOM 2405 C CA . VAL A 1 292 ? 41.415 15.130 -51.971 1.00 88.56 292 VAL A CA 1
ATOM 2406 C C . VAL A 1 292 ? 41.545 16.359 -52.874 1.00 88.56 292 VAL A C 1
ATOM 2408 O O . VAL A 1 292 ? 41.671 16.208 -54.089 1.00 88.56 292 VAL A O 1
ATOM 2411 N N . ALA A 1 293 ? 41.587 17.569 -52.310 1.00 87.44 293 ALA A N 1
ATOM 2412 C CA . ALA A 1 293 ? 41.823 18.789 -53.081 1.00 87.44 293 ALA A CA 1
ATOM 2413 C C . ALA A 1 293 ? 43.194 18.769 -53.785 1.00 87.44 293 ALA A C 1
ATOM 2415 O O . ALA A 1 293 ? 43.276 19.111 -54.965 1.00 87.44 293 ALA A O 1
ATOM 2416 N N . CYS A 1 294 ? 44.250 18.289 -53.119 1.00 89.25 294 CYS A N 1
ATOM 2417 C CA . CYS A 1 294 ? 45.569 18.103 -53.732 1.00 89.25 294 CYS A CA 1
ATOM 2418 C C . CYS A 1 294 ? 45.532 17.107 -54.902 1.00 89.25 294 CYS A C 1
ATOM 2420 O O . CYS A 1 294 ? 46.161 17.359 -55.930 1.00 89.25 294 CYS A O 1
ATOM 2422 N N . ILE A 1 295 ? 44.772 16.011 -54.786 1.00 88.50 295 ILE A N 1
ATOM 2423 C CA . ILE A 1 295 ? 44.579 15.057 -55.892 1.00 88.50 295 ILE A CA 1
ATOM 2424 C C . ILE A 1 295 ? 43.873 15.735 -57.068 1.00 88.50 295 ILE A C 1
ATOM 2426 O O . ILE A 1 295 ? 44.327 15.597 -58.202 1.00 88.50 295 ILE A O 1
ATOM 2430 N N . ILE A 1 296 ? 42.809 16.507 -56.825 1.00 89.50 296 ILE A N 1
ATOM 2431 C CA . ILE A 1 296 ? 42.090 17.234 -57.887 1.00 89.50 296 ILE A CA 1
ATOM 2432 C C . ILE A 1 296 ? 43.036 18.203 -58.611 1.00 89.50 296 ILE A C 1
ATOM 2434 O O . ILE A 1 296 ? 43.085 18.203 -59.842 1.00 89.50 296 ILE A O 1
ATOM 2438 N N . VAL A 1 297 ? 43.836 18.974 -57.865 1.00 88.88 297 VAL A N 1
ATOM 2439 C CA . VAL A 1 297 ? 44.822 19.910 -58.431 1.00 88.88 297 VAL A CA 1
ATOM 2440 C C . VAL A 1 297 ? 45.898 19.170 -59.224 1.00 88.88 297 VAL A C 1
ATOM 2442 O O . VAL A 1 297 ? 46.196 19.557 -60.349 1.00 88.88 297 VAL A O 1
ATOM 2445 N N . SER A 1 298 ? 46.444 18.073 -58.693 1.00 87.00 298 SER A N 1
ATOM 2446 C CA . SER A 1 298 ? 47.430 17.250 -59.405 1.00 87.00 298 SER A CA 1
ATOM 2447 C C . SER A 1 298 ? 46.856 16.675 -60.703 1.00 87.00 298 SER A C 1
ATOM 2449 O O . SER A 1 298 ? 47.501 16.742 -61.747 1.00 87.00 298 SER A O 1
ATOM 2451 N N . THR A 1 299 ? 45.613 16.194 -60.675 1.00 87.75 299 THR A N 1
ATOM 2452 C CA . THR A 1 299 ? 44.923 15.657 -61.858 1.00 87.75 299 THR A CA 1
ATOM 2453 C C . THR A 1 299 ? 44.706 16.745 -62.913 1.00 87.75 299 THR A C 1
ATOM 2455 O O . THR A 1 299 ? 44.900 16.499 -64.104 1.00 87.75 299 THR A O 1
ATOM 2458 N N . PHE A 1 300 ? 44.358 17.962 -62.481 1.00 86.94 300 PHE A N 1
ATOM 2459 C CA . PHE A 1 300 ? 44.205 19.125 -63.354 1.00 86.94 300 PHE A CA 1
ATOM 2460 C C . PHE A 1 300 ? 45.539 19.557 -63.980 1.00 86.94 300 PHE A C 1
ATOM 2462 O O . PHE A 1 300 ? 45.607 19.754 -65.191 1.00 86.94 300 PHE A O 1
ATOM 2469 N N . LEU A 1 301 ? 46.615 19.633 -63.191 1.00 87.19 301 LEU A N 1
ATOM 2470 C CA . LEU A 1 301 ? 47.959 19.961 -63.682 1.00 87.19 301 LEU A CA 1
ATOM 2471 C C . LEU A 1 301 ? 48.471 18.918 -64.683 1.00 87.19 301 LEU A C 1
ATOM 2473 O O . LEU A 1 301 ? 48.995 19.283 -65.734 1.00 87.19 301 LEU A O 1
ATOM 2477 N N . CYS A 1 302 ? 48.268 17.628 -64.401 1.00 86.69 302 CYS A N 1
ATOM 2478 C CA . CYS A 1 302 ? 48.611 16.545 -65.321 1.00 86.69 302 CYS A CA 1
ATOM 2479 C C . CYS A 1 302 ? 47.826 16.637 -66.636 1.00 86.69 302 CYS A C 1
ATOM 2481 O O . CYS A 1 302 ? 48.396 16.394 -67.698 1.00 86.69 302 CYS A O 1
ATOM 2483 N N . TRP A 1 303 ? 46.543 17.007 -66.584 1.00 88.19 303 TRP A N 1
ATOM 2484 C CA . TRP A 1 303 ? 45.739 17.216 -67.787 1.00 88.19 303 TRP A CA 1
ATOM 2485 C C . TRP A 1 303 ? 46.260 18.390 -68.628 1.00 88.19 303 TRP A C 1
ATOM 2487 O O . TRP A 1 303 ? 46.469 18.224 -69.828 1.00 88.19 303 TRP A O 1
ATOM 2497 N N . VAL A 1 304 ? 46.540 19.540 -68.003 1.00 85.50 304 VAL A N 1
ATOM 2498 C CA . VAL A 1 304 ? 47.083 20.729 -68.686 1.00 85.50 304 VAL A CA 1
ATOM 2499 C C . VAL A 1 304 ? 48.447 20.437 -69.319 1.00 85.50 304 VAL A C 1
ATOM 2501 O O . VAL A 1 304 ? 48.669 20.766 -70.482 1.00 85.50 304 VAL A O 1
ATOM 2504 N N . PHE A 1 305 ? 49.351 19.779 -68.589 1.00 84.69 305 PHE A N 1
ATOM 2505 C CA . PHE A 1 305 ? 50.675 19.420 -69.101 1.00 84.69 305 PHE A CA 1
ATOM 2506 C C . PHE A 1 305 ? 50.595 18.449 -70.288 1.00 84.69 305 PHE A C 1
ATOM 2508 O O . PHE A 1 305 ? 51.291 18.621 -71.290 1.00 84.69 305 PHE A O 1
ATOM 2515 N N . PHE A 1 306 ? 49.721 17.444 -70.204 1.00 80.25 306 PHE A N 1
ATOM 2516 C CA . PHE A 1 306 ? 49.541 16.469 -71.276 1.00 80.25 306 PHE A CA 1
ATOM 2517 C C . PHE A 1 306 ? 48.894 17.084 -72.527 1.00 80.25 306 PHE A C 1
ATOM 2519 O O . PHE A 1 306 ? 49.310 16.776 -73.644 1.00 80.25 306 PHE A O 1
ATOM 2526 N N . GLU A 1 307 ? 47.918 17.981 -72.363 1.00 78.88 307 GLU A N 1
ATOM 2527 C CA . GLU A 1 307 ? 47.284 18.679 -73.487 1.00 78.88 307 GLU A CA 1
ATOM 2528 C C . GLU A 1 307 ? 48.263 19.643 -74.181 1.00 78.88 307 GLU A C 1
ATOM 2530 O O . GLU A 1 307 ? 48.304 19.686 -75.411 1.00 78.88 307 GLU A O 1
ATOM 2535 N N . ASN A 1 308 ? 49.117 20.341 -73.421 1.00 77.12 308 ASN A N 1
ATOM 2536 C CA . ASN A 1 308 ? 50.176 21.190 -73.979 1.00 77.12 308 ASN A CA 1
ATOM 2537 C C . ASN A 1 308 ? 51.181 20.375 -74.810 1.00 77.12 308 ASN A C 1
ATOM 2539 O O . ASN A 1 308 ? 51.400 20.693 -75.976 1.00 77.12 308 ASN A O 1
ATOM 2543 N N . ASN A 1 309 ? 51.697 19.260 -74.279 1.00 72.62 309 ASN A N 1
ATOM 2544 C CA . ASN A 1 309 ? 52.602 18.378 -75.031 1.00 72.62 309 ASN A CA 1
ATOM 2545 C C . ASN A 1 309 ? 51.950 17.795 -76.293 1.00 72.62 309 ASN A C 1
ATOM 2547 O O . ASN A 1 309 ? 52.598 17.649 -77.329 1.00 72.62 309 ASN A O 1
ATOM 2551 N N . LYS A 1 310 ? 50.657 17.453 -76.235 1.00 73.81 310 LYS A N 1
ATOM 2552 C CA . LYS A 1 310 ? 49.919 16.962 -77.405 1.00 73.81 310 LYS A CA 1
ATOM 2553 C C . LYS A 1 310 ? 49.770 18.045 -78.477 1.00 73.81 310 LYS A C 1
ATOM 2555 O O . LYS A 1 310 ? 49.848 17.728 -79.666 1.00 73.81 310 LYS A O 1
ATOM 2560 N N . ASN A 1 311 ? 49.564 19.298 -78.076 1.00 71.69 311 ASN A N 1
ATOM 2561 C CA . ASN A 1 311 ? 49.489 20.433 -78.993 1.00 71.69 311 ASN A CA 1
ATOM 2562 C C . ASN A 1 311 ? 50.847 20.735 -79.641 1.00 71.69 311 ASN A C 1
ATOM 2564 O O . ASN A 1 311 ? 50.872 20.930 -80.857 1.00 71.69 311 ASN A O 1
ATOM 2568 N N . ASP A 1 312 ? 51.947 20.643 -78.890 1.00 68.00 312 ASP A N 1
ATOM 2569 C CA . ASP A 1 312 ? 53.313 20.816 -79.409 1.00 68.00 312 ASP A CA 1
ATOM 2570 C C . ASP A 1 312 ? 53.718 19.685 -80.368 1.00 68.00 312 ASP A C 1
ATOM 2572 O O . ASP A 1 312 ? 54.230 19.931 -81.460 1.00 68.00 312 ASP A O 1
ATOM 2576 N N . LEU A 1 313 ? 53.412 18.419 -80.044 1.00 65.06 313 LEU A N 1
ATOM 2577 C CA . LEU A 1 313 ? 53.615 17.320 -80.999 1.00 65.06 313 LEU A CA 1
ATOM 2578 C C . LEU A 1 313 ? 52.791 17.530 -82.275 1.00 65.06 313 LEU A C 1
ATOM 2580 O O . LEU A 1 313 ? 53.258 17.241 -83.379 1.00 65.06 313 LEU A O 1
ATOM 2584 N N . ARG A 1 314 ? 51.561 18.037 -82.150 1.00 66.19 314 ARG A N 1
ATOM 2585 C CA . ARG A 1 314 ? 50.672 18.277 -83.291 1.00 66.19 314 ARG A CA 1
ATOM 2586 C C . ARG A 1 314 ? 51.111 19.477 -84.134 1.00 66.19 314 ARG A C 1
ATOM 2588 O O . ARG A 1 314 ? 50.899 19.428 -85.347 1.00 66.19 314 ARG A O 1
ATOM 2595 N N . SER A 1 315 ? 51.703 20.523 -83.551 1.00 68.69 315 SER A N 1
ATOM 2596 C CA . SER A 1 315 ? 52.285 21.641 -84.311 1.00 68.69 315 SER A CA 1
ATOM 2597 C C . SER A 1 315 ? 53.548 21.196 -85.041 1.00 68.69 315 SER A C 1
ATOM 2599 O O . SER A 1 315 ? 53.616 21.362 -86.256 1.00 68.69 315 SER A O 1
ATOM 2601 N N . ASN A 1 316 ? 54.462 20.508 -84.351 1.00 66.81 316 ASN A N 1
ATOM 2602 C CA . ASN A 1 316 ? 55.713 20.015 -84.932 1.00 66.81 316 ASN A CA 1
ATOM 2603 C C . ASN A 1 316 ? 55.453 19.018 -86.074 1.00 66.81 316 ASN A C 1
ATOM 2605 O O . ASN A 1 316 ? 56.085 19.085 -87.124 1.00 66.81 316 ASN A O 1
ATOM 2609 N N . THR A 1 317 ? 54.456 18.138 -85.934 1.00 66.56 317 THR A N 1
ATOM 2610 C CA . THR A 1 317 ? 54.074 17.197 -87.007 1.00 66.56 317 THR A CA 1
ATOM 2611 C C . THR A 1 317 ? 53.465 17.916 -88.219 1.00 66.56 317 THR A C 1
ATOM 2613 O O . THR A 1 317 ? 53.690 17.512 -89.361 1.00 66.56 317 THR A O 1
ATOM 2616 N N . LYS A 1 318 ? 52.692 18.992 -88.007 1.00 70.12 318 LYS A N 1
ATOM 2617 C CA . LYS A 1 318 ? 52.159 19.816 -89.107 1.00 70.12 318 LYS A CA 1
ATOM 2618 C C . LYS A 1 318 ? 53.267 20.584 -89.827 1.00 70.12 318 LYS A C 1
ATOM 2620 O O . LYS A 1 318 ? 53.222 20.680 -91.050 1.00 70.12 318 LYS A O 1
ATOM 2625 N N . GLU A 1 319 ? 54.243 21.094 -89.085 1.00 68.44 319 GLU A N 1
ATOM 2626 C CA . GLU A 1 319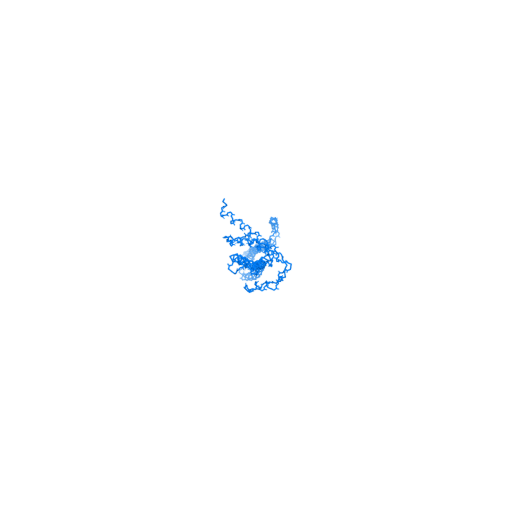 ? 55.392 21.821 -89.626 1.00 68.44 319 GLU A CA 1
ATOM 2627 C C . GLU A 1 319 ? 56.308 20.899 -90.446 1.00 68.44 319 GLU A C 1
ATOM 2629 O O . GLU A 1 319 ? 56.618 21.213 -91.592 1.00 68.44 319 GLU A O 1
ATOM 2634 N N . ILE A 1 320 ? 56.618 19.697 -89.945 1.00 68.69 320 ILE A N 1
ATOM 2635 C CA . ILE A 1 320 ? 57.376 18.673 -90.688 1.00 68.69 320 ILE A CA 1
ATOM 2636 C C . ILE A 1 320 ? 56.642 18.261 -91.973 1.00 68.69 320 ILE A C 1
ATOM 2638 O O . ILE A 1 320 ? 57.252 18.192 -93.037 1.00 68.69 320 ILE A O 1
ATOM 2642 N N . ASN A 1 321 ? 55.324 18.040 -91.918 1.00 67.81 321 ASN A N 1
ATOM 2643 C CA . ASN A 1 321 ? 54.547 17.698 -93.114 1.00 67.81 321 ASN A CA 1
ATOM 2644 C C . ASN A 1 321 ? 54.477 18.849 -94.133 1.00 67.81 321 ASN A C 1
ATOM 2646 O O . ASN A 1 321 ? 54.428 18.590 -95.334 1.00 67.81 321 ASN A O 1
ATOM 2650 N N . SER A 1 322 ? 54.485 20.106 -93.682 1.00 69.75 322 SER A N 1
ATOM 2651 C CA . SER A 1 322 ? 54.577 21.281 -94.557 1.00 69.75 322 SER A CA 1
ATOM 2652 C C . SER A 1 322 ? 55.952 21.376 -95.226 1.00 69.75 322 SER A C 1
ATOM 2654 O O . SER A 1 322 ? 56.035 21.556 -96.441 1.00 69.75 322 SER A O 1
ATOM 2656 N N . ASN A 1 323 ? 57.023 21.192 -94.453 1.00 69.25 323 ASN A N 1
ATOM 2657 C CA . ASN A 1 323 ? 58.400 21.285 -94.937 1.00 69.25 323 ASN A CA 1
ATOM 2658 C C . ASN A 1 323 ? 58.740 20.148 -95.911 1.00 69.25 323 ASN A C 1
ATOM 2660 O O . ASN A 1 323 ? 59.261 20.410 -96.990 1.00 69.25 323 ASN A O 1
ATOM 2664 N N . ASN A 1 324 ? 58.322 18.913 -95.616 1.00 66.81 324 ASN A N 1
ATOM 2665 C CA . ASN A 1 324 ? 58.472 17.780 -96.536 1.00 66.81 324 ASN A CA 1
ATOM 2666 C C . ASN A 1 324 ? 57.688 17.987 -97.844 1.00 66.81 324 ASN A C 1
ATOM 2668 O O . ASN A 1 324 ? 58.131 17.572 -98.912 1.00 66.81 324 ASN A O 1
ATOM 2672 N N . LYS A 1 325 ? 56.523 18.650 -97.785 1.00 67.25 325 LYS A N 1
ATOM 2673 C CA . LYS A 1 325 ? 55.741 18.983 -98.983 1.00 67.25 325 LYS A CA 1
ATOM 2674 C C . LYS A 1 325 ? 56.440 20.053 -99.835 1.00 67.25 325 LYS A C 1
ATOM 2676 O O . LYS A 1 325 ? 56.409 19.952 -101.056 1.00 67.25 325 LYS A O 1
ATOM 2681 N N . LEU A 1 326 ? 57.095 21.037 -99.213 1.00 64.00 326 LEU A N 1
ATOM 2682 C CA . LEU A 1 326 ? 57.900 22.060 -99.897 1.00 64.00 326 LEU A CA 1
ATOM 2683 C C . LEU A 1 326 ? 59.181 21.482 -100.527 1.00 64.00 326 LEU A C 1
ATOM 2685 O O . LEU A 1 326 ? 59.504 21.842 -101.657 1.00 64.00 326 LEU A O 1
ATOM 2689 N N . GLU A 1 327 ? 59.872 20.552 -99.860 1.00 61.16 327 GLU A N 1
ATOM 2690 C CA . GLU A 1 327 ? 61.033 19.851 -100.439 1.00 61.16 327 GLU A CA 1
ATOM 2691 C C . GLU A 1 327 ? 60.659 18.969 -101.643 1.00 61.16 327 GLU A C 1
ATOM 2693 O O . GLU A 1 327 ? 61.414 18.901 -102.618 1.00 61.16 327 GLU A O 1
ATOM 2698 N N . LEU A 1 328 ? 59.475 18.342 -101.633 1.00 58.44 328 LEU A N 1
ATOM 2699 C CA . LEU A 1 328 ? 58.972 17.573 -102.777 1.00 58.44 328 LEU A CA 1
ATOM 2700 C C . LEU A 1 328 ? 58.781 18.468 -104.020 1.00 58.44 328 LEU A C 1
ATOM 2702 O O . LEU A 1 328 ? 59.222 18.111 -105.109 1.00 58.44 328 LEU A O 1
ATOM 2706 N N . TYR A 1 329 ? 58.214 19.668 -103.850 1.00 59.94 329 TYR A N 1
ATOM 2707 C CA . TYR A 1 329 ? 58.056 20.640 -104.942 1.00 59.94 329 TYR A CA 1
ATOM 2708 C C . TYR A 1 329 ? 59.381 21.278 -105.392 1.00 59.94 329 TYR A C 1
ATOM 2710 O O . TYR A 1 329 ? 59.504 21.682 -106.545 1.00 59.94 329 TYR A O 1
ATOM 2718 N N . ALA A 1 330 ? 60.383 21.370 -104.512 1.00 60.75 330 ALA A N 1
ATOM 2719 C CA . ALA A 1 330 ? 61.710 21.885 -104.860 1.00 60.75 330 ALA A CA 1
ATOM 2720 C C . ALA A 1 330 ? 62.575 20.858 -105.620 1.00 60.75 330 ALA A C 1
ATOM 2722 O O . ALA A 1 330 ? 63.436 21.237 -106.415 1.00 60.75 330 ALA A O 1
ATOM 2723 N N . THR A 1 331 ? 62.345 19.559 -105.404 1.00 59.56 331 THR A N 1
ATOM 2724 C CA . THR A 1 331 ? 63.083 18.466 -106.064 1.00 59.56 331 THR A CA 1
ATOM 2725 C C . THR A 1 331 ? 62.469 18.026 -107.397 1.00 59.56 331 THR A C 1
ATOM 2727 O O . THR A 1 331 ? 63.192 17.521 -108.259 1.00 59.56 331 THR A O 1
ATOM 2730 N N . GLU A 1 332 ? 61.177 18.282 -107.616 1.00 57.16 332 GLU A N 1
ATOM 2731 C CA . GLU A 1 332 ? 60.467 18.000 -108.873 1.00 57.16 332 GLU A CA 1
ATOM 2732 C C . GLU A 1 332 ? 61.107 18.663 -110.118 1.00 57.16 332 GLU A C 1
ATOM 2734 O O . GLU A 1 332 ? 61.431 17.941 -111.064 1.00 57.16 332 GLU A O 1
ATOM 2739 N N . PRO A 1 333 ? 61.406 19.980 -110.147 1.00 57.38 333 PRO A N 1
ATOM 2740 C CA . PRO A 1 333 ? 62.048 20.609 -111.308 1.00 57.38 333 PRO A CA 1
ATOM 2741 C C . PRO A 1 333 ? 63.537 20.240 -111.465 1.00 57.38 333 PRO A C 1
ATOM 2743 O O . PRO A 1 333 ? 64.077 20.295 -112.570 1.00 57.38 333 PRO A O 1
ATOM 2746 N N . LEU A 1 334 ? 64.208 19.820 -110.387 1.00 55.44 334 LEU A N 1
ATOM 2747 C CA . LEU A 1 334 ? 65.628 19.435 -110.391 1.00 55.44 334 LEU A CA 1
ATOM 2748 C C . LEU A 1 334 ? 65.860 18.025 -110.960 1.00 55.44 334 LEU A C 1
ATOM 2750 O O . LEU A 1 334 ? 66.877 17.789 -111.614 1.00 55.44 334 LEU A O 1
ATOM 2754 N N . ASN A 1 335 ? 64.915 17.098 -110.773 1.00 56.03 335 ASN A N 1
ATOM 2755 C CA . ASN A 1 335 ? 64.971 15.777 -111.409 1.00 56.03 335 ASN A CA 1
ATOM 2756 C C . ASN A 1 335 ? 64.639 15.824 -112.907 1.00 56.03 335 ASN A C 1
ATOM 2758 O O . ASN A 1 335 ? 65.204 15.041 -113.671 1.00 56.03 335 ASN A O 1
ATOM 2762 N N . ILE A 1 336 ? 63.795 16.767 -113.338 1.00 56.56 336 ILE A N 1
ATOM 2763 C CA . ILE A 1 336 ? 63.499 16.987 -114.762 1.00 56.56 336 ILE A CA 1
ATOM 2764 C C . ILE A 1 336 ? 64.761 17.496 -115.482 1.00 56.56 336 ILE A C 1
ATOM 2766 O O . ILE A 1 336 ? 65.171 16.906 -116.480 1.00 56.56 336 ILE A O 1
ATOM 2770 N N . LEU A 1 337 ? 65.475 18.468 -114.901 1.00 54.94 337 LEU A N 1
ATOM 2771 C CA . LEU A 1 337 ? 66.730 18.993 -115.465 1.00 54.94 337 LEU A CA 1
ATOM 2772 C C . LEU A 1 337 ? 67.902 17.992 -115.429 1.00 54.94 337 LEU A C 1
ATOM 2774 O O . LEU A 1 337 ? 68.795 18.055 -116.270 1.00 54.94 337 LEU A O 1
ATOM 2778 N N . ARG A 1 338 ? 67.917 17.034 -114.492 1.00 54.81 338 ARG A N 1
ATOM 2779 C CA . ARG A 1 338 ? 68.958 15.987 -114.437 1.00 54.81 338 ARG A CA 1
ATOM 2780 C C . ARG A 1 338 ? 68.758 14.878 -115.477 1.00 54.81 338 ARG A C 1
ATOM 2782 O O . ARG A 1 338 ? 69.719 14.182 -115.797 1.00 54.81 338 ARG A O 1
ATOM 2789 N N . SER A 1 339 ? 67.542 14.713 -116.002 1.00 54.66 339 SER A N 1
ATOM 2790 C CA . SER A 1 339 ? 67.241 13.748 -117.070 1.00 54.66 339 SER A CA 1
ATOM 2791 C C . SER A 1 339 ? 67.590 14.247 -118.480 1.00 54.66 339 SER A C 1
ATOM 2793 O O . SER A 1 339 ? 67.684 13.434 -119.393 1.00 54.66 339 SER A O 1
ATOM 2795 N N . GLU A 1 340 ? 67.862 15.546 -118.649 1.00 56.25 340 GLU A N 1
ATOM 2796 C CA . GLU A 1 340 ? 68.234 16.158 -119.937 1.00 56.25 340 GLU A CA 1
ATOM 2797 C C . GLU A 1 340 ? 69.757 16.317 -120.149 1.00 56.25 340 GLU A C 1
ATOM 2799 O O . GLU A 1 340 ? 70.183 16.758 -121.213 1.00 56.25 340 GLU A O 1
ATOM 2804 N N . VAL A 1 341 ? 70.603 15.938 -119.179 1.00 58.88 341 VAL A N 1
ATOM 2805 C CA . VAL A 1 341 ? 72.079 16.067 -119.268 1.00 58.88 341 VAL A CA 1
ATOM 2806 C C . VAL A 1 341 ? 72.784 14.706 -119.171 1.00 58.88 341 VAL A C 1
ATOM 2808 O O . VAL A 1 341 ? 73.766 14.547 -118.444 1.00 58.88 341 VAL A O 1
ATOM 2811 N N . LYS A 1 342 ? 72.306 13.687 -119.889 1.00 46.31 342 LYS A N 1
ATOM 2812 C CA . LYS A 1 342 ? 73.060 12.435 -120.039 1.00 46.31 342 LYS A CA 1
ATOM 2813 C C . LYS A 1 342 ? 73.058 11.902 -121.457 1.00 46.31 342 LYS A C 1
ATOM 2815 O O . LYS A 1 342 ? 71.961 11.841 -122.048 1.00 46.31 342 LYS A O 1
#

Radius of gyration: 62.17 Å; chains: 1; bounding box: 121×50×178 Å